Protein AF-A0A9P9EES7-F1 (afdb_monomer_lite)

Foldseek 3Di:
DLLVQFVQVVVVCVVPVPDPDDDFDPPQADPVLLVLVVVVVVVCVVDPDDAARDDDPDLLSLLRNQLNCVSRRRPVRCPVVLVVNLVVVQVDPDDLSNLVSNLSSDPDCPPSNNLSNLVSVLVCVVVVVDPCVPVVVVSCVVVVVSVVSNVVVVVVDDPPPPPPDPVVPPPPPDDDDDDDDDDDDDDDDDDDDDDDDDDDDDDDDDDDDDDDDDDDDDDDDDDDDDDDDDDDDDDDDDDDDDDDDDDDDDDDDDDDDDDDDDDDDDDDDDPPPDDPDDDPPPPPPDPVNVVPDDDDDD

pLDDT: mean 71.19, std 25.6, range [30.27, 98.19]

Sequence (298 aa):
MLMAVSLKARERFTKSPYAAFFDIPESTIDINAVKYVLDWVQAMFTSRHVFSIKLTNDDVLNVKIRNAAILMGMKRYVAHFTRQYCDRIREGFPTFDTMIAIEEHTVDDEDKLFVCLVHNLAHARRINRNSTPEAMEKFLAKHARLRHAIDKLDATREPHEWIGHSLRKNIGGSLMSRSRTSIHLNITQTADRGLNTLAGPLMNLPRGTVRSNDTLTTDRGGNIPIGPLMSLPRGRLHHRLRSSKVKNDDAPAPKRSADGRRKKSREPASDNRMLSANWRSLNIVSAEDAANMPRRGA

Radius of gyration: 32.39 Å; chains: 1; bounding box: 84×76×80 Å

Secondary structure (DSSP, 8-state):
-HHHH-HHHHHHHHH-TT-------GGG--HHHHHHHHHHHHHHHH-SS--PPPP-S-HHHHHHHHHHHHHTT-TTTTHHHHHHHHHHHHHS---HHHHHHHHHT---TT-HHHHHHHHHHHHHHHTT--S-HHHHHHHHHH-HHHHHHHHHHHHHS-TTSTTSSSTTSSSSSS--------------------------PPPP------------------PPP----PPPP----------------------------------------S-----TT-----HHHHTT------

Organism: NCBI:txid256645

Structure (mmCIF, N/CA/C/O backbone):
data_AF-A0A9P9EES7-F1
#
_entry.id   AF-A0A9P9EES7-F1
#
loop_
_atom_site.group_PDB
_atom_site.id
_atom_site.type_symbol
_atom_site.label_atom_id
_atom_site.label_alt_id
_atom_site.label_comp_id
_atom_site.label_asym_id
_atom_site.label_entity_id
_atom_site.label_seq_id
_atom_site.pdbx_PDB_ins_code
_atom_site.Cartn_x
_atom_site.Cartn_y
_atom_site.Cartn_z
_atom_site.occupancy
_atom_site.B_iso_or_equiv
_atom_site.auth_seq_id
_atom_site.auth_comp_id
_atom_site.auth_asym_id
_atom_site.auth_atom_id
_atom_site.pdbx_PDB_model_num
ATOM 1 N N . MET A 1 1 ? -15.191 3.529 19.156 1.00 87.25 1 MET A N 1
ATOM 2 C CA . MET A 1 1 ? -15.082 3.859 17.714 1.00 87.25 1 MET A CA 1
ATOM 3 C C . MET A 1 1 ? -14.177 2.877 16.977 1.00 87.25 1 MET A C 1
ATOM 5 O O . MET A 1 1 ? -14.683 2.119 16.162 1.00 87.25 1 MET A O 1
ATOM 9 N N . LEU A 1 2 ? -12.883 2.789 17.307 1.00 93.00 2 LEU A N 1
ATOM 10 C CA . LEU A 1 2 ? -11.930 1.926 16.589 1.00 93.00 2 LEU A CA 1
ATOM 11 C C . LEU A 1 2 ? -12.355 0.440 16.478 1.00 93.00 2 LEU A C 1
ATOM 13 O O . LEU A 1 2 ? -12.234 -0.145 15.405 1.00 93.00 2 LEU A O 1
ATOM 17 N N . MET A 1 3 ? -12.948 -0.145 17.529 1.00 95.81 3 MET A N 1
ATOM 18 C CA . MET A 1 3 ? -13.454 -1.535 17.525 1.00 95.81 3 MET A CA 1
ATOM 19 C C . MET A 1 3 ? -14.485 -1.849 16.428 1.00 95.81 3 MET A C 1
ATOM 21 O O . MET A 1 3 ? -14.638 -3.007 16.052 1.00 95.81 3 MET A O 1
ATOM 25 N N . ALA A 1 4 ? -15.223 -0.857 15.926 1.00 94.62 4 ALA A N 1
ATOM 26 C CA . ALA A 1 4 ? -16.245 -1.099 14.907 1.00 94.62 4 ALA A CA 1
ATOM 27 C C . ALA A 1 4 ? -15.661 -1.195 13.486 1.00 94.62 4 ALA A C 1
ATOM 29 O O . ALA A 1 4 ? -16.287 -1.792 12.615 1.00 94.62 4 ALA A O 1
ATOM 30 N N . VAL A 1 5 ? -14.459 -0.657 13.256 1.00 95.69 5 VAL A N 1
ATOM 31 C CA . VAL A 1 5 ? -13.800 -0.653 11.935 1.00 95.69 5 VAL A CA 1
ATOM 32 C C . VAL A 1 5 ? -12.568 -1.561 11.875 1.00 95.69 5 VAL A C 1
ATOM 34 O O . VAL A 1 5 ? -12.194 -2.023 10.799 1.00 95.69 5 VAL A O 1
ATOM 37 N N . SER A 1 6 ? -11.942 -1.843 13.020 1.00 96.62 6 SER A N 1
ATOM 38 C CA . SER A 1 6 ? -10.728 -2.650 13.134 1.00 96.62 6 SER A CA 1
ATOM 39 C C . SER A 1 6 ? -11.029 -3.996 13.793 1.00 96.62 6 SER A C 1
ATOM 41 O O . SER A 1 6 ? -11.405 -4.058 14.965 1.00 96.62 6 SER A O 1
ATOM 43 N N . LEU A 1 7 ? -10.805 -5.088 13.052 1.00 96.56 7 LEU A N 1
ATOM 44 C CA . LEU A 1 7 ? -10.951 -6.446 13.589 1.00 96.56 7 LEU A CA 1
ATOM 45 C C . LEU A 1 7 ? -9.966 -6.706 14.737 1.00 96.56 7 LEU A C 1
ATOM 47 O O . LEU A 1 7 ? -10.367 -7.234 15.770 1.00 96.56 7 LEU A O 1
ATOM 51 N N . LYS A 1 8 ? -8.714 -6.255 14.595 1.00 96.50 8 LYS A N 1
ATOM 52 C CA . LYS A 1 8 ? -7.678 -6.428 15.622 1.00 96.50 8 LYS A CA 1
ATOM 53 C C . LYS A 1 8 ? -7.970 -5.633 16.892 1.00 96.50 8 LYS A C 1
ATOM 55 O O . LYS A 1 8 ? -7.812 -6.164 17.986 1.00 96.50 8 LYS A O 1
ATOM 60 N N . ALA A 1 9 ? -8.425 -4.384 16.768 1.00 96.56 9 ALA A N 1
ATOM 61 C CA . ALA A 1 9 ? -8.809 -3.591 17.933 1.00 96.56 9 ALA A CA 1
ATOM 62 C C . ALA A 1 9 ? -10.007 -4.226 18.639 1.00 96.56 9 ALA A C 1
ATOM 64 O O . ALA A 1 9 ? -10.011 -4.338 19.861 1.00 96.56 9 ALA A O 1
ATOM 65 N N . ARG A 1 10 ? -11.001 -4.702 17.877 1.00 97.19 10 ARG A N 1
ATOM 66 C CA . ARG A 1 10 ? -12.133 -5.443 18.439 1.00 97.19 10 ARG A CA 1
ATOM 67 C C . ARG A 1 10 ? -11.662 -6.656 19.233 1.00 97.19 10 ARG A C 1
ATOM 69 O O . ARG A 1 10 ? -12.021 -6.778 20.393 1.00 97.19 10 ARG A O 1
ATOM 76 N N . GLU A 1 11 ? -10.822 -7.504 18.647 1.00 97.25 11 GLU A N 1
ATOM 77 C CA . GLU A 1 11 ? -10.264 -8.677 19.329 1.00 97.25 11 GLU A CA 1
ATOM 78 C C . GLU A 1 11 ? -9.485 -8.303 20.597 1.00 97.25 11 GLU A C 1
ATOM 80 O O . GLU A 1 11 ? -9.669 -8.942 21.633 1.00 97.25 11 GLU A O 1
ATOM 85 N N . ARG A 1 12 ? -8.659 -7.250 20.544 1.00 96.94 12 ARG A N 1
ATOM 86 C CA . ARG A 1 12 ? -7.879 -6.765 21.691 1.00 96.94 12 ARG A CA 1
ATOM 87 C C . ARG A 1 12 ? -8.775 -6.338 22.851 1.00 96.94 12 ARG A C 1
ATOM 89 O O . ARG A 1 12 ? -8.591 -6.829 23.962 1.00 96.94 12 ARG A O 1
ATOM 96 N N . PHE A 1 13 ? -9.742 -5.460 22.597 1.00 97.06 13 PHE A N 1
ATOM 97 C CA . PHE A 1 13 ? -10.613 -4.920 23.643 1.00 97.06 13 PHE A CA 1
ATOM 98 C C . PHE A 1 13 ? -11.694 -5.914 24.089 1.00 97.06 13 PHE A C 1
ATOM 100 O O . PHE A 1 13 ? -12.133 -5.856 25.229 1.00 97.06 13 PHE A O 1
ATOM 107 N N . THR A 1 14 ? -12.088 -6.877 23.250 1.00 97.56 1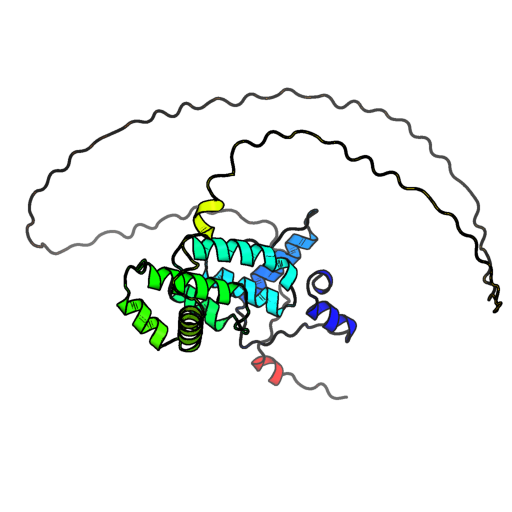4 THR A N 1
ATOM 108 C CA . THR A 1 14 ? -12.947 -7.987 23.693 1.00 97.56 14 THR A CA 1
ATOM 109 C C . THR A 1 14 ? -12.204 -8.919 24.652 1.00 97.56 14 THR A C 1
ATOM 111 O O . THR A 1 14 ? -12.776 -9.327 25.656 1.00 97.56 14 THR A O 1
ATOM 114 N N . LYS A 1 15 ? -10.929 -9.238 24.382 1.00 98.12 15 LYS A N 1
ATOM 115 C CA . LYS A 1 15 ? -10.103 -10.068 25.280 1.00 98.12 15 LYS A CA 1
ATOM 116 C C . LYS A 1 15 ? -9.696 -9.334 26.558 1.00 98.12 15 LYS A C 1
ATOM 118 O O . LYS A 1 15 ? -9.530 -9.956 27.600 1.00 98.12 15 LYS A O 1
ATOM 123 N N . SER A 1 16 ? -9.497 -8.022 26.479 1.00 97.38 16 SER A N 1
ATOM 124 C CA . SER A 1 16 ? -9.074 -7.192 27.607 1.00 97.38 16 SER A CA 1
ATOM 125 C C . SER A 1 16 ? -9.907 -5.907 27.650 1.00 97.38 16 SER A C 1
ATOM 127 O O . SER A 1 16 ? -9.446 -4.875 27.160 1.00 97.38 16 SER A O 1
ATOM 129 N N . PRO A 1 17 ? -11.117 -5.942 28.242 1.00 97.06 17 PRO A N 1
ATOM 130 C CA . PRO A 1 17 ? -12.034 -4.795 28.262 1.00 97.06 17 PRO A CA 1
ATOM 131 C C . PRO A 1 17 ? -11.468 -3.547 28.945 1.00 97.06 17 PRO A C 1
ATOM 133 O O . PRO A 1 17 ? -11.848 -2.433 28.603 1.00 97.06 17 PRO A O 1
ATOM 136 N N . TYR A 1 18 ? -10.535 -3.735 29.881 1.00 96.94 18 TYR A N 1
ATOM 137 C CA . TYR A 1 18 ? -9.865 -2.659 30.615 1.00 96.94 18 TYR A CA 1
ATOM 138 C C . TYR A 1 18 ? -8.555 -2.196 29.966 1.00 96.94 18 TYR A C 1
ATOM 140 O O . TYR A 1 18 ? -7.843 -1.377 30.543 1.00 96.94 18 TYR A O 1
ATOM 148 N N . ALA A 1 19 ? -8.192 -2.725 28.792 1.00 96.00 19 ALA A N 1
ATOM 149 C CA . ALA A 1 19 ? -7.024 -2.230 28.079 1.00 96.00 19 ALA A CA 1
ATOM 150 C C . ALA A 1 19 ? -7.257 -0.766 27.679 1.00 96.00 19 ALA A C 1
ATOM 152 O O . ALA A 1 19 ? -8.254 -0.442 27.039 1.00 96.00 19 ALA A O 1
ATOM 153 N N . ALA A 1 20 ? -6.320 0.111 28.037 1.00 94.75 20 ALA A N 1
ATOM 154 C CA . ALA A 1 20 ? -6.330 1.511 27.612 1.00 94.75 20 ALA A CA 1
ATOM 155 C C . ALA A 1 20 ? -5.590 1.726 26.278 1.00 94.75 20 ALA A C 1
ATOM 157 O O . ALA A 1 20 ? -5.773 2.753 25.628 1.00 94.75 20 ALA A O 1
ATOM 158 N N . PHE A 1 21 ? -4.776 0.749 25.862 1.00 93.88 21 PHE A N 1
ATOM 159 C CA . PHE A 1 21 ? -3.852 0.868 24.737 1.00 93.88 21 PHE A CA 1
ATOM 160 C C . PHE A 1 21 ? -4.066 -0.238 23.700 1.00 93.88 21 PHE A C 1
ATOM 162 O O . PHE A 1 21 ? -4.438 -1.374 24.020 1.00 93.88 21 PHE A O 1
ATOM 169 N N . PHE A 1 22 ? -3.838 0.124 22.439 1.00 91.81 22 PHE A N 1
ATOM 170 C CA . PHE A 1 22 ? -3.839 -0.778 21.296 1.00 91.81 22 PHE A CA 1
ATOM 171 C C . PHE A 1 22 ? -2.462 -0.717 20.643 1.00 91.81 22 PHE A C 1
ATOM 173 O O . PHE A 1 22 ? -2.163 0.217 19.902 1.00 91.81 22 PHE A O 1
ATOM 180 N N . ASP A 1 23 ? -1.636 -1.707 20.959 1.00 91.06 23 ASP A N 1
ATOM 181 C CA . ASP A 1 23 ? -0.245 -1.738 20.529 1.00 91.06 23 ASP A CA 1
ATOM 182 C C . ASP A 1 23 ? -0.154 -2.206 19.075 1.00 91.06 23 ASP A C 1
ATOM 184 O O . ASP A 1 23 ? -0.761 -3.209 18.678 1.00 91.06 23 ASP A O 1
ATOM 188 N N . ILE A 1 24 ? 0.611 -1.470 18.274 1.00 88.94 24 ILE A N 1
ATOM 189 C CA . ILE A 1 24 ? 0.920 -1.825 16.892 1.00 88.94 24 ILE A CA 1
ATOM 190 C C . ILE A 1 24 ? 2.445 -1.935 16.794 1.00 88.94 24 ILE A C 1
ATOM 192 O O . ILE A 1 24 ? 3.123 -1.028 17.271 1.00 88.94 24 ILE A O 1
ATOM 196 N N . PRO A 1 25 ? 3.002 -3.022 16.228 1.00 85.38 25 PRO A N 1
ATOM 197 C CA . PRO A 1 25 ? 4.450 -3.202 16.161 1.00 85.38 25 PRO A CA 1
ATOM 198 C C . PRO A 1 25 ? 5.119 -2.041 15.412 1.00 85.38 25 PRO A C 1
ATOM 200 O O . PRO A 1 25 ? 4.784 -1.754 14.263 1.00 85.38 25 PRO A O 1
ATOM 203 N N . GLU A 1 26 ? 6.059 -1.386 16.093 1.00 74.56 26 GLU A N 1
ATOM 204 C CA . GLU A 1 26 ? 6.647 -0.096 15.710 1.00 74.56 26 GLU A CA 1
ATOM 205 C C . GLU A 1 26 ? 7.533 -0.177 14.460 1.00 74.56 26 GLU A C 1
ATOM 207 O O . GLU A 1 26 ? 7.580 0.757 13.665 1.00 74.56 26 GLU A O 1
ATOM 212 N N . SER A 1 27 ? 8.170 -1.325 14.215 1.00 71.12 27 SER A N 1
ATOM 213 C CA . SER A 1 27 ? 9.239 -1.458 13.216 1.00 71.12 27 SER A CA 1
ATOM 214 C C . SER A 1 27 ? 8.814 -1.302 11.749 1.00 71.12 27 SER A C 1
ATOM 216 O O . SER A 1 27 ? 9.665 -1.375 10.869 1.00 71.12 27 SER A O 1
ATOM 218 N N . THR A 1 28 ? 7.526 -1.110 11.449 1.00 77.56 28 THR A N 1
ATOM 219 C CA . THR A 1 28 ? 7.011 -1.152 10.063 1.00 77.56 28 THR A CA 1
ATOM 220 C C . THR A 1 28 ? 5.998 -0.062 9.721 1.00 77.56 28 THR A C 1
ATOM 222 O O . THR A 1 28 ? 5.397 -0.091 8.642 1.00 77.56 28 THR A O 1
ATOM 225 N N . ILE A 1 29 ? 5.762 0.894 10.624 1.00 91.00 29 ILE A N 1
ATOM 226 C CA . ILE A 1 29 ? 4.660 1.844 10.482 1.00 91.00 29 ILE A CA 1
ATOM 227 C C . ILE A 1 29 ? 5.130 3.291 10.469 1.00 91.00 29 ILE A C 1
ATOM 229 O O . ILE A 1 29 ? 5.796 3.776 11.374 1.00 91.00 29 ILE A O 1
ATOM 233 N N . ASP A 1 30 ? 4.663 4.013 9.455 1.00 94.81 30 ASP A N 1
ATOM 234 C CA . ASP A 1 30 ? 4.783 5.460 9.373 1.00 94.81 30 ASP A CA 1
ATOM 235 C C . ASP A 1 30 ? 3.703 6.146 10.233 1.00 94.81 30 ASP A C 1
ATOM 237 O O . ASP A 1 30 ? 2.499 5.920 10.060 1.00 94.81 30 ASP A O 1
ATOM 241 N N . ILE A 1 31 ? 4.129 7.012 11.157 1.00 94.19 31 ILE A N 1
ATOM 242 C CA . ILE A 1 31 ? 3.240 7.712 12.099 1.00 94.19 31 ILE A CA 1
ATOM 243 C C . ILE A 1 31 ? 2.242 8.620 11.364 1.00 94.19 31 ILE A C 1
ATOM 245 O O . ILE A 1 31 ? 1.076 8.710 11.760 1.00 94.19 31 ILE A O 1
ATOM 249 N N . ASN A 1 32 ? 2.653 9.268 10.268 1.00 96.00 32 ASN A N 1
ATOM 250 C CA . ASN A 1 32 ? 1.764 10.143 9.502 1.00 96.00 32 ASN A CA 1
ATOM 251 C C . ASN A 1 32 ? 0.676 9.331 8.796 1.00 96.00 32 ASN A C 1
ATOM 253 O O . ASN A 1 32 ? -0.479 9.756 8.748 1.00 96.00 32 ASN A O 1
ATOM 257 N N . ALA A 1 33 ? 1.017 8.138 8.307 1.00 96.81 33 ALA A N 1
ATOM 258 C CA . ALA A 1 33 ? 0.045 7.215 7.737 1.00 96.81 33 ALA A CA 1
ATOM 259 C C . ALA A 1 33 ? -0.983 6.738 8.777 1.00 96.81 33 ALA A C 1
ATOM 261 O O . ALA A 1 33 ? -2.179 6.725 8.484 1.00 96.81 33 ALA A O 1
ATOM 262 N N . VAL A 1 34 ? -0.556 6.409 10.003 1.00 96.25 34 VAL A N 1
ATOM 263 C CA . VAL A 1 34 ? -1.486 6.059 11.098 1.00 96.25 34 VAL A CA 1
ATOM 264 C C . VAL A 1 34 ? -2.399 7.222 11.426 1.00 96.25 34 VAL A C 1
ATOM 266 O O . VAL A 1 34 ? -3.612 7.038 11.513 1.00 96.25 34 VAL A O 1
ATOM 269 N N . LYS A 1 35 ? -1.836 8.424 11.569 1.00 96.38 35 LYS A N 1
ATOM 270 C CA . LYS A 1 35 ? -2.616 9.631 11.834 1.00 96.38 35 LYS A CA 1
ATOM 271 C C . LYS A 1 35 ? -3.681 9.842 10.759 1.00 96.38 35 LYS A C 1
ATOM 273 O O . LYS A 1 35 ? -4.843 10.032 11.096 1.00 96.38 35 LYS A O 1
ATOM 278 N N . TYR A 1 36 ? -3.320 9.688 9.486 1.00 97.69 36 TYR A N 1
ATOM 279 C CA . TYR A 1 36 ? -4.267 9.777 8.375 1.00 97.69 36 TYR A CA 1
ATOM 280 C C . TYR A 1 36 ? -5.403 8.747 8.485 1.00 97.69 36 TYR A C 1
ATOM 282 O O . TYR A 1 36 ? -6.572 9.073 8.272 1.00 97.69 36 TYR A O 1
ATOM 290 N N . VAL A 1 37 ? -5.081 7.498 8.839 1.00 97.25 37 VAL A N 1
ATOM 291 C CA . VAL A 1 37 ? -6.090 6.450 9.052 1.00 97.25 37 VAL A CA 1
ATOM 292 C C . VAL A 1 37 ? -7.002 6.806 10.228 1.00 97.25 37 VAL A C 1
ATOM 294 O O . VAL A 1 37 ? -8.215 6.656 10.107 1.00 97.25 37 VAL A O 1
ATOM 297 N N . LEU A 1 38 ? -6.464 7.307 11.342 1.00 96.38 38 LEU A N 1
ATOM 298 C CA . LEU A 1 38 ? -7.249 7.706 12.515 1.00 96.38 38 LEU A CA 1
ATOM 299 C C . LEU A 1 38 ? -8.157 8.911 12.233 1.00 96.38 38 LEU A C 1
ATOM 301 O O . LEU A 1 38 ? -9.329 8.880 12.615 1.00 96.38 38 LEU A O 1
ATOM 305 N N . ASP A 1 39 ? -7.666 9.911 11.503 1.00 96.88 39 ASP A N 1
ATOM 306 C CA . ASP A 1 39 ? -8.465 11.055 11.053 1.00 96.88 39 ASP A CA 1
ATOM 307 C C . ASP A 1 39 ? -9.625 10.582 10.158 1.00 96.88 39 ASP A C 1
ATOM 309 O O . ASP A 1 39 ? -10.774 11.007 10.320 1.00 96.88 39 ASP A O 1
ATOM 313 N N . TRP A 1 40 ? -9.361 9.622 9.259 1.00 97.06 40 TRP A N 1
ATOM 314 C CA . TRP A 1 40 ? -10.407 8.976 8.464 1.00 97.06 40 TRP A CA 1
ATOM 315 C C . TRP A 1 40 ? -11.419 8.222 9.340 1.00 97.06 40 TRP A C 1
ATOM 317 O O . TRP A 1 40 ? -12.623 8.339 9.105 1.00 97.06 40 TRP A O 1
ATOM 327 N N . VAL A 1 41 ? -10.969 7.486 10.365 1.00 96.62 41 VAL A N 1
ATOM 328 C CA . VAL A 1 41 ? -11.868 6.790 11.302 1.00 96.62 41 VAL A CA 1
ATOM 329 C C . VAL A 1 41 ? -12.789 7.801 11.979 1.00 96.62 41 VAL A C 1
ATOM 331 O O . VAL A 1 41 ? -13.999 7.589 12.011 1.00 96.62 41 VAL A O 1
ATOM 334 N N . GLN A 1 42 ? -12.252 8.916 12.474 1.00 96.00 42 GLN A N 1
ATOM 335 C CA . GLN A 1 42 ? -13.049 9.964 13.109 1.00 96.00 42 GLN A CA 1
ATOM 336 C C . GLN A 1 42 ? -14.091 10.550 12.144 1.00 96.00 42 GLN A C 1
ATOM 338 O O . GLN A 1 42 ? -15.262 10.663 12.507 1.00 96.00 42 GLN A O 1
ATOM 343 N N . ALA A 1 43 ? -13.697 10.851 10.904 1.00 95.75 43 ALA A N 1
ATOM 344 C CA . ALA A 1 43 ? -14.609 11.347 9.872 1.00 95.75 43 ALA A CA 1
ATOM 345 C C . ALA A 1 43 ? -15.699 10.326 9.490 1.00 95.75 43 ALA A C 1
ATOM 347 O O . ALA A 1 43 ? -16.830 10.695 9.174 1.00 95.75 43 ALA A O 1
ATOM 348 N N . MET A 1 44 ? -15.389 9.029 9.537 1.00 95.25 44 MET A N 1
ATOM 349 C CA . MET A 1 44 ? -16.359 7.964 9.286 1.00 95.25 44 MET A CA 1
ATOM 350 C C . MET A 1 44 ? -17.450 7.939 10.370 1.00 95.25 44 MET A C 1
ATOM 352 O O . MET A 1 44 ? -18.620 7.765 10.048 1.00 95.25 44 MET A O 1
ATOM 356 N N . PHE A 1 45 ? -17.125 8.196 11.641 1.00 94.06 45 PHE A N 1
ATOM 357 C CA . PHE A 1 45 ? -18.133 8.229 12.715 1.00 94.06 45 PHE A CA 1
ATOM 358 C C . PHE A 1 45 ? -19.015 9.480 12.724 1.00 94.06 45 PHE A C 1
ATOM 360 O O . PHE A 1 45 ? -20.097 9.449 13.306 1.00 94.06 45 PHE A O 1
ATOM 367 N N . THR A 1 46 ? -18.586 10.566 12.084 1.00 94.69 46 THR A N 1
ATOM 368 C CA . THR A 1 46 ? -19.399 11.785 11.944 1.00 94.69 46 THR A CA 1
ATOM 369 C C . THR A 1 46 ? -20.202 11.818 10.642 1.00 94.69 46 THR A C 1
ATOM 371 O O . THR A 1 46 ? -21.136 12.608 10.506 1.00 94.69 46 THR A O 1
ATOM 374 N N . SER A 1 47 ? -19.872 10.951 9.684 1.00 94.75 47 SER A N 1
ATOM 375 C CA . SER A 1 47 ? -20.551 10.854 8.394 1.00 94.75 47 SER A CA 1
ATOM 376 C C . SER A 1 47 ? -21.823 10.004 8.464 1.00 94.75 47 SER A C 1
ATOM 378 O O . SER A 1 47 ? -21.870 8.961 9.110 1.00 94.75 47 SER A O 1
ATOM 380 N N . ARG A 1 48 ? -22.847 10.401 7.696 1.00 95.06 48 ARG A N 1
ATOM 381 C CA . ARG A 1 48 ? -24.069 9.599 7.481 1.00 95.06 48 ARG A CA 1
ATOM 382 C C . ARG A 1 48 ? -23.856 8.408 6.541 1.00 95.06 48 ARG A C 1
ATOM 384 O O . ARG A 1 48 ? -24.688 7.507 6.498 1.00 95.06 48 ARG A O 1
ATOM 391 N N . HIS A 1 49 ? -22.773 8.415 5.765 1.00 93.56 49 HIS A N 1
ATOM 392 C CA . HIS A 1 49 ? -22.496 7.414 4.736 1.00 93.56 49 HIS A CA 1
ATOM 393 C C . HIS A 1 49 ? -21.147 6.745 4.959 1.00 93.56 49 HIS A C 1
ATOM 395 O O . HIS A 1 49 ? -20.184 7.403 5.351 1.00 93.56 49 HIS A O 1
ATOM 401 N N . VAL A 1 50 ? -21.077 5.453 4.633 1.00 88.88 50 VAL A N 1
ATOM 402 C CA . VAL A 1 50 ? -19.828 4.685 4.600 1.00 88.88 50 VAL A CA 1
ATOM 403 C C . VAL A 1 50 ? -19.052 5.012 3.333 1.00 88.88 50 VAL A C 1
ATOM 405 O O . VAL A 1 50 ? -19.579 4.891 2.231 1.00 88.88 50 VAL A O 1
ATOM 408 N N . PHE A 1 51 ? -17.792 5.415 3.491 1.00 93.44 51 PHE A N 1
ATOM 409 C CA . PHE A 1 51 ? -16.892 5.735 2.383 1.00 93.44 51 PHE A CA 1
ATOM 410 C C . PHE A 1 51 ? -15.519 5.094 2.597 1.00 93.44 51 PHE A C 1
ATOM 412 O O . PHE A 1 51 ? -15.133 4.813 3.723 1.00 93.44 51 PHE A O 1
ATOM 419 N N . SER A 1 52 ? -14.778 4.827 1.520 1.00 93.69 52 SER A N 1
ATOM 420 C CA . SER A 1 52 ? -13.420 4.266 1.604 1.00 93.69 52 SER A CA 1
ATOM 421 C C . SER A 1 52 ? -12.370 5.334 1.907 1.00 93.69 52 SER A C 1
ATOM 423 O O . SER A 1 52 ? -12.594 6.524 1.677 1.00 93.69 52 SER A O 1
ATOM 425 N N . ILE A 1 53 ? -11.200 4.897 2.379 1.00 95.69 53 ILE A N 1
ATOM 426 C CA . ILE A 1 53 ? -10.020 5.762 2.494 1.00 95.69 53 ILE A CA 1
ATOM 427 C C . ILE A 1 53 ? -9.689 6.310 1.099 1.00 95.69 53 ILE A C 1
ATOM 429 O O . ILE A 1 53 ? -9.675 5.558 0.120 1.00 95.69 53 ILE A O 1
ATOM 433 N N . LYS A 1 54 ? -9.476 7.625 0.999 1.00 95.31 54 LYS A N 1
ATOM 434 C CA . LYS A 1 54 ? -9.181 8.301 -0.269 1.00 95.31 54 LYS A CA 1
ATOM 435 C C . LYS A 1 54 ? -7.689 8.221 -0.586 1.00 95.31 54 LYS A C 1
ATOM 437 O O . LYS A 1 54 ? -6.860 8.268 0.315 1.00 95.31 54 LYS A O 1
ATOM 442 N N . LEU A 1 55 ? -7.368 8.136 -1.875 1.00 95.62 55 LEU A N 1
ATOM 443 C CA . LEU A 1 55 ? -6.001 8.300 -2.364 1.00 95.62 55 LEU A CA 1
ATOM 444 C C . LEU A 1 55 ? -5.577 9.765 -2.264 1.00 95.62 55 LEU A C 1
ATOM 446 O O . LEU A 1 55 ? -6.337 10.671 -2.607 1.00 95.62 55 LEU A O 1
ATOM 450 N N . THR A 1 56 ? -4.341 9.970 -1.839 1.00 96.56 56 THR A N 1
ATOM 451 C CA . THR A 1 56 ? -3.648 11.255 -1.890 1.00 96.56 56 THR A CA 1
ATOM 452 C C . THR A 1 56 ? -2.900 11.406 -3.222 1.00 96.56 56 THR A C 1
ATOM 454 O O . THR A 1 56 ? -2.926 10.506 -4.076 1.00 96.56 56 THR A O 1
ATOM 457 N N . ASN A 1 57 ? -2.243 12.553 -3.405 1.00 95.75 57 ASN A N 1
ATOM 458 C CA . ASN A 1 57 ? -1.350 12.798 -4.541 1.00 95.75 57 ASN A CA 1
ATOM 459 C C . ASN A 1 57 ? 0.070 12.250 -4.312 1.00 95.75 57 ASN A C 1
ATOM 461 O O . ASN A 1 57 ? 0.863 12.259 -5.244 1.00 95.75 57 ASN A O 1
ATOM 465 N N . ASP A 1 58 ? 0.391 11.804 -3.095 1.00 97.31 58 ASP A N 1
ATOM 466 C CA . ASP A 1 58 ? 1.691 11.236 -2.744 1.00 97.31 58 ASP A CA 1
ATOM 467 C C . ASP A 1 58 ? 1.592 9.706 -2.746 1.00 97.31 58 ASP A C 1
ATOM 469 O O . ASP A 1 58 ? 0.924 9.091 -1.910 1.00 97.31 58 ASP A O 1
ATOM 473 N N . ASP A 1 59 ? 2.242 9.090 -3.727 1.00 97.19 59 ASP A N 1
ATOM 474 C CA . ASP A 1 59 ? 2.211 7.650 -3.950 1.00 97.19 59 ASP A CA 1
ATOM 475 C C . ASP A 1 59 ? 2.911 6.859 -2.837 1.00 97.19 59 ASP A C 1
ATOM 477 O O . ASP A 1 59 ? 2.399 5.821 -2.413 1.00 97.19 59 ASP A O 1
ATOM 481 N N . VAL A 1 60 ? 4.007 7.378 -2.281 1.00 97.56 60 VAL A N 1
ATOM 482 C CA . VAL A 1 60 ? 4.715 6.732 -1.167 1.00 97.56 60 VAL A CA 1
ATOM 483 C C . VAL A 1 60 ? 3.843 6.768 0.087 1.00 97.56 60 VAL A C 1
ATOM 485 O O . VAL A 1 60 ? 3.664 5.748 0.760 1.00 97.56 60 VAL A O 1
ATOM 488 N N . LEU A 1 61 ? 3.225 7.917 0.378 1.00 97.06 61 LEU A N 1
ATOM 489 C CA . LEU A 1 61 ? 2.281 8.036 1.488 1.00 97.06 61 LEU A CA 1
ATOM 490 C C . LEU A 1 61 ? 1.062 7.123 1.294 1.00 97.06 61 LEU A C 1
ATOM 492 O O . LEU A 1 61 ? 0.600 6.506 2.253 1.00 97.06 61 LEU A O 1
ATOM 496 N N . ASN A 1 62 ? 0.557 6.981 0.066 1.00 97.62 62 ASN A N 1
ATOM 497 C CA . ASN A 1 62 ? -0.557 6.083 -0.242 1.00 97.62 62 ASN A CA 1
ATOM 498 C C . ASN A 1 62 ? -0.241 4.621 0.122 1.00 97.62 62 ASN A C 1
ATOM 500 O O . ASN A 1 62 ? -1.068 3.940 0.739 1.00 97.62 62 ASN A O 1
ATOM 504 N N . VAL A 1 63 ? 0.959 4.140 -0.209 1.00 97.44 63 VAL A N 1
ATOM 505 C CA . VAL A 1 63 ? 1.413 2.791 0.164 1.00 97.44 63 VAL A CA 1
ATOM 506 C C . VAL A 1 63 ? 1.473 2.636 1.685 1.00 97.44 63 VAL A C 1
ATOM 508 O O . VAL A 1 63 ? 0.942 1.666 2.234 1.00 97.44 63 VAL A O 1
ATOM 511 N N . LYS A 1 64 ? 2.033 3.630 2.379 1.00 97.25 64 LYS A N 1
ATOM 512 C CA . LYS A 1 64 ? 2.132 3.646 3.844 1.00 97.25 64 LYS A CA 1
ATOM 513 C C . LYS A 1 64 ? 0.760 3.663 4.527 1.00 97.25 64 LYS A C 1
ATOM 515 O O . LYS A 1 64 ? 0.537 2.891 5.458 1.00 97.25 64 LYS A O 1
ATOM 520 N N . ILE A 1 65 ? -0.191 4.467 4.036 1.00 97.50 65 ILE A N 1
ATOM 521 C CA . ILE A 1 65 ? -1.587 4.508 4.517 1.00 97.50 65 ILE A CA 1
ATOM 522 C C . ILE A 1 65 ? -2.239 3.133 4.377 1.00 97.50 65 ILE A C 1
ATOM 524 O O . ILE A 1 65 ? -2.878 2.642 5.313 1.00 97.50 65 ILE A O 1
ATOM 528 N N . ARG A 1 66 ? -2.064 2.487 3.218 1.00 97.31 66 ARG A N 1
ATOM 529 C CA . ARG A 1 66 ? -2.583 1.137 2.986 1.00 97.31 66 ARG A CA 1
ATOM 530 C C . ARG A 1 66 ? -2.003 0.147 3.992 1.00 97.31 66 ARG A C 1
ATOM 532 O O . ARG A 1 66 ? -2.773 -0.605 4.589 1.00 97.31 66 ARG A O 1
ATOM 539 N N . ASN A 1 67 ? -0.685 0.153 4.185 1.00 96.44 67 ASN A N 1
ATOM 540 C CA . ASN A 1 67 ? -0.022 -0.742 5.130 1.00 96.44 67 ASN A CA 1
ATOM 541 C C . ASN A 1 67 ? -0.522 -0.525 6.564 1.00 96.44 67 ASN A C 1
ATOM 543 O O . ASN A 1 67 ? -0.969 -1.474 7.205 1.00 96.44 67 ASN A O 1
ATOM 547 N N . ALA A 1 68 ? -0.562 0.727 7.028 1.00 96.38 68 ALA A N 1
ATOM 548 C CA . ALA A 1 68 ? -1.068 1.079 8.353 1.00 96.38 68 ALA A CA 1
ATOM 549 C C . ALA A 1 68 ? -2.499 0.554 8.574 1.00 96.38 68 ALA A C 1
ATOM 551 O O . ALA A 1 68 ? -2.775 -0.128 9.561 1.00 96.38 68 ALA A O 1
ATOM 552 N N . ALA A 1 69 ? -3.403 0.770 7.615 1.00 96.50 69 ALA A N 1
ATOM 553 C CA . ALA A 1 69 ? -4.771 0.266 7.702 1.00 96.50 69 ALA A CA 1
ATOM 554 C C . ALA A 1 69 ? -4.843 -1.277 7.709 1.00 96.50 69 ALA A C 1
ATOM 556 O O . ALA A 1 69 ? -5.641 -1.858 8.449 1.00 96.50 69 ALA A O 1
ATOM 557 N N . ILE A 1 70 ? -4.014 -1.972 6.922 1.00 95.69 70 ILE A N 1
ATOM 558 C CA . ILE A 1 70 ? -3.940 -3.443 6.943 1.00 95.69 70 ILE A CA 1
ATOM 559 C C . ILE A 1 70 ? -3.440 -3.942 8.301 1.00 95.69 70 ILE A C 1
ATOM 561 O O . ILE A 1 70 ? -4.052 -4.850 8.876 1.00 95.69 70 ILE A O 1
ATOM 565 N N . LEU A 1 71 ? -2.383 -3.332 8.839 1.00 95.00 71 LEU A N 1
ATOM 566 C CA . LEU A 1 71 ? -1.806 -3.680 10.135 1.00 95.00 71 LEU A CA 1
ATOM 567 C C . LEU A 1 71 ? -2.785 -3.434 11.279 1.00 95.00 71 LEU A C 1
ATOM 569 O O . LEU A 1 71 ? -2.858 -4.267 12.181 1.00 95.00 71 LEU A O 1
ATOM 573 N N . MET A 1 72 ? -3.621 -2.400 11.178 1.00 95.56 72 MET A N 1
ATOM 574 C CA . MET A 1 72 ? -4.746 -2.138 12.078 1.00 95.56 72 MET A CA 1
ATOM 575 C C . MET A 1 72 ? -5.945 -3.073 11.851 1.00 95.56 72 MET A C 1
ATOM 577 O O . MET A 1 72 ? -6.965 -2.925 12.512 1.00 95.56 72 MET A O 1
ATOM 581 N N . GLY A 1 73 ? -5.890 -4.049 10.943 1.00 96.06 73 GLY A N 1
ATOM 582 C CA . GLY A 1 73 ? -6.994 -4.985 10.707 1.00 96.06 73 GLY A CA 1
ATOM 583 C C . GLY A 1 73 ? -8.189 -4.369 9.970 1.00 96.06 73 GLY A C 1
ATOM 584 O O . GLY A 1 73 ? -9.322 -4.809 10.161 1.00 96.06 73 GLY A O 1
ATOM 585 N N . MET A 1 74 ? -7.944 -3.362 9.127 1.00 96.44 74 MET A N 1
ATOM 586 C CA . MET A 1 74 ? -8.953 -2.609 8.369 1.00 96.44 74 MET A CA 1
ATOM 587 C C . MET A 1 74 ? -8.935 -2.954 6.867 1.00 96.44 74 MET A C 1
ATOM 589 O O . MET A 1 74 ? -9.281 -2.129 6.020 1.00 96.44 74 MET A O 1
ATOM 593 N N . LYS A 1 75 ? -8.576 -4.202 6.517 1.00 95.25 75 LYS A N 1
ATOM 594 C CA . LYS A 1 75 ? -8.419 -4.691 5.126 1.00 95.25 75 LYS A CA 1
ATOM 595 C C . LYS A 1 75 ? -9.614 -4.365 4.210 1.00 95.25 75 LYS A C 1
ATOM 597 O O . LYS A 1 75 ? -9.433 -4.077 3.031 1.00 95.25 75 LYS A O 1
ATOM 602 N N . ARG A 1 76 ? -10.844 -4.374 4.742 1.00 95.06 76 ARG A N 1
ATOM 603 C CA . ARG A 1 76 ? -12.070 -4.075 3.975 1.00 95.06 76 ARG A CA 1
ATOM 604 C C . ARG A 1 76 ? -12.132 -2.631 3.466 1.00 95.06 76 ARG A C 1
ATOM 606 O O . ARG A 1 76 ? -12.604 -2.407 2.356 1.00 95.06 76 ARG A O 1
ATOM 613 N N . TYR A 1 77 ? -11.626 -1.670 4.234 1.00 94.88 77 TYR A N 1
ATOM 614 C CA . TYR A 1 77 ? -11.716 -0.243 3.902 1.00 94.88 77 TYR A CA 1
ATOM 615 C C . TYR A 1 77 ? -10.652 0.214 2.896 1.00 94.88 77 TYR A C 1
ATOM 617 O O . TYR A 1 77 ? -10.828 1.244 2.246 1.00 94.88 77 TYR A O 1
ATOM 625 N N . VAL A 1 78 ? -9.600 -0.590 2.701 1.00 95.88 78 VAL A N 1
ATOM 626 C CA . VAL A 1 78 ? -8.549 -0.364 1.694 1.00 95.88 78 VAL A CA 1
ATOM 627 C C . VAL A 1 78 ? -8.743 -1.168 0.407 1.00 95.88 78 VAL A C 1
ATOM 629 O O . VAL A 1 78 ? -7.921 -1.076 -0.504 1.00 95.88 78 VAL A O 1
ATOM 632 N N . ALA A 1 79 ? -9.816 -1.952 0.279 1.00 94.69 79 ALA A N 1
ATOM 633 C CA . ALA A 1 79 ? -10.048 -2.758 -0.920 1.00 94.69 79 ALA A CA 1
ATOM 634 C C . ALA A 1 79 ? -10.246 -1.881 -2.171 1.00 94.69 79 ALA A C 1
ATOM 636 O O . ALA A 1 79 ? -9.592 -2.095 -3.193 1.00 94.69 79 ALA A O 1
ATOM 637 N N . HIS A 1 80 ? -11.102 -0.859 -2.069 1.00 94.69 80 HIS A N 1
ATOM 638 C CA . HIS A 1 80 ? -11.330 0.099 -3.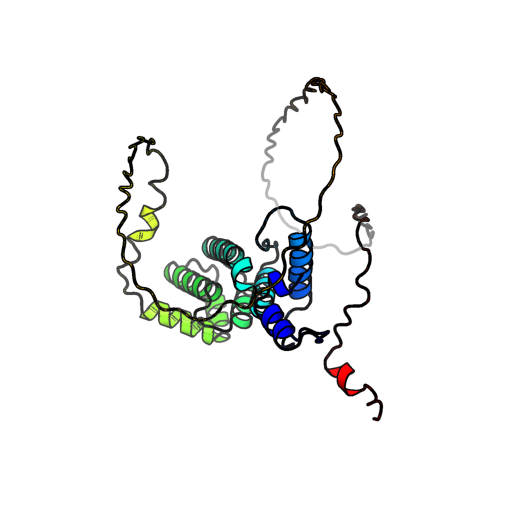154 1.00 94.69 80 HIS A CA 1
ATOM 639 C C . HIS A 1 80 ? -10.089 0.954 -3.429 1.00 94.69 80 HIS A C 1
ATOM 641 O O . HIS A 1 80 ? -9.710 1.133 -4.582 1.00 94.69 80 HIS A O 1
ATOM 647 N N . PHE A 1 81 ? -9.418 1.399 -2.363 1.00 94.94 81 PHE A N 1
ATOM 648 C CA . PHE A 1 81 ? -8.144 2.113 -2.431 1.00 94.94 81 PHE A CA 1
ATOM 649 C C . PHE A 1 81 ? -7.105 1.327 -3.240 1.00 94.94 81 PHE A C 1
ATOM 651 O O . PHE A 1 81 ? -6.535 1.845 -4.193 1.00 94.94 81 PHE A O 1
ATOM 658 N N . THR A 1 82 ? -6.915 0.044 -2.910 1.00 96.56 82 THR A N 1
ATOM 659 C CA . THR A 1 82 ? -5.945 -0.829 -3.585 1.00 96.56 82 THR A CA 1
ATOM 660 C C . THR A 1 82 ? -6.296 -0.983 -5.058 1.00 96.56 82 THR A C 1
ATOM 662 O O . THR A 1 82 ? -5.415 -0.890 -5.901 1.00 96.56 82 THR A O 1
ATOM 665 N N . ARG A 1 83 ? -7.581 -1.166 -5.389 1.00 96.56 83 ARG A N 1
ATOM 666 C CA . ARG A 1 83 ? -8.023 -1.261 -6.785 1.00 96.56 83 ARG A CA 1
ATOM 667 C C . ARG A 1 83 ? -7.681 0.003 -7.577 1.00 96.56 83 ARG A C 1
ATOM 669 O O . ARG A 1 83 ? -7.036 -0.111 -8.610 1.00 96.56 83 ARG A O 1
ATOM 676 N N . GLN A 1 84 ? -8.071 1.175 -7.076 1.00 96.31 84 GLN A N 1
ATOM 677 C CA . GLN A 1 84 ? -7.789 2.452 -7.740 1.00 96.31 84 GLN A CA 1
ATOM 678 C C . GLN A 1 84 ? -6.287 2.697 -7.894 1.00 96.31 84 GLN A C 1
ATOM 680 O O . GLN A 1 84 ? -5.840 3.228 -8.905 1.00 96.31 84 GLN A O 1
ATOM 685 N N . TYR A 1 85 ? -5.501 2.295 -6.898 1.00 97.06 85 TYR A N 1
ATOM 686 C CA . TYR A 1 85 ? -4.058 2.449 -6.943 1.00 97.06 85 TYR A CA 1
ATOM 687 C C . TYR A 1 85 ? -3.402 1.496 -7.954 1.00 97.06 85 TYR A C 1
ATOM 689 O O . TYR A 1 85 ? -2.538 1.909 -8.721 1.00 97.06 85 TYR A O 1
ATOM 697 N N . CYS A 1 86 ? -3.882 0.253 -8.049 1.00 97.06 86 CYS A N 1
ATOM 698 C CA . CYS A 1 86 ? -3.490 -0.675 -9.109 1.00 97.06 86 CYS A CA 1
ATOM 699 C C . CYS A 1 86 ? -3.820 -0.132 -10.508 1.00 97.06 86 CYS A C 1
ATOM 701 O O . CYS A 1 86 ? -3.037 -0.328 -11.433 1.00 97.06 86 CYS A O 1
ATOM 703 N N . ASP A 1 87 ? -4.957 0.548 -10.674 1.00 96.25 87 ASP A N 1
ATOM 704 C CA . ASP A 1 87 ? -5.318 1.174 -11.950 1.00 96.25 87 ASP A CA 1
ATOM 705 C C . ASP A 1 87 ? -4.316 2.290 -12.314 1.00 96.25 87 ASP A C 1
ATOM 707 O O . ASP A 1 87 ? -3.780 2.274 -13.421 1.00 96.25 87 ASP A O 1
ATOM 711 N N . ARG A 1 88 ? -3.917 3.141 -11.351 1.00 95.88 88 ARG A N 1
ATOM 712 C CA . ARG A 1 88 ? -2.840 4.138 -11.550 1.00 95.88 88 ARG A CA 1
ATOM 713 C C . ARG A 1 88 ? -1.507 3.501 -11.953 1.00 95.88 88 ARG A C 1
ATOM 715 O O . ARG A 1 88 ? -0.845 3.994 -12.863 1.00 95.88 88 ARG A O 1
ATOM 722 N N . ILE A 1 89 ? -1.122 2.396 -11.307 1.00 96.38 89 ILE A N 1
ATOM 723 C CA . ILE A 1 89 ? 0.117 1.669 -11.630 1.00 96.38 89 ILE A CA 1
ATOM 724 C C . ILE A 1 89 ? 0.079 1.109 -13.056 1.00 96.38 89 ILE A C 1
ATOM 726 O O . ILE A 1 89 ? 1.109 1.103 -13.714 1.00 96.38 89 ILE A O 1
ATOM 730 N N . ARG A 1 90 ? -1.075 0.643 -13.549 1.00 94.69 90 ARG A N 1
ATOM 731 C CA . ARG A 1 90 ? -1.202 0.111 -14.921 1.00 94.69 90 ARG A CA 1
ATOM 732 C C . ARG A 1 90 ? -1.178 1.202 -15.987 1.00 94.69 90 ARG A C 1
ATOM 734 O O . ARG A 1 90 ? -0.662 0.987 -17.083 1.00 94.69 90 ARG A O 1
ATOM 741 N N . GLU A 1 91 ? -1.781 2.349 -15.693 1.00 93.56 91 GLU A N 1
ATOM 742 C CA . GLU A 1 91 ? -1.829 3.490 -16.610 1.00 93.56 91 GLU A CA 1
ATOM 743 C C . GLU A 1 91 ? -0.443 4.142 -16.750 1.00 93.56 91 GLU A C 1
ATOM 745 O O . GLU A 1 91 ? 0.005 4.454 -17.863 1.00 93.56 91 GLU A O 1
ATOM 750 N N . GLY A 1 92 ? 0.255 4.294 -15.622 1.00 91.62 92 GLY A N 1
ATOM 751 C CA . GLY A 1 92 ? 1.552 4.950 -15.525 1.00 91.62 92 GLY A CA 1
ATOM 752 C C . GLY A 1 92 ? 2.743 4.010 -15.350 1.00 91.62 92 GLY A C 1
ATOM 753 O O . GLY A 1 92 ? 2.649 2.786 -15.414 1.00 91.62 92 GLY A O 1
ATOM 754 N N . PHE A 1 93 ? 3.900 4.624 -15.124 1.00 91.06 93 PHE A N 1
ATOM 755 C CA . PHE A 1 93 ? 5.093 3.939 -14.654 1.00 91.06 93 PHE A CA 1
ATOM 756 C C . PHE A 1 93 ? 5.414 4.481 -13.258 1.00 91.06 93 PHE A C 1
ATOM 758 O O . PHE A 1 93 ? 5.668 5.683 -13.150 1.00 91.06 93 PHE A O 1
ATOM 765 N N . PRO A 1 94 ? 5.337 3.666 -12.189 1.00 95.88 94 PRO A N 1
ATOM 766 C CA . PRO A 1 94 ? 5.600 4.160 -10.843 1.00 95.88 94 PRO A CA 1
ATOM 767 C C . PRO A 1 94 ? 7.051 4.642 -10.719 1.00 95.88 94 PRO A C 1
ATOM 769 O O . PRO A 1 94 ? 7.941 4.154 -11.415 1.00 95.88 94 PRO A O 1
ATOM 772 N N . THR A 1 95 ? 7.303 5.608 -9.836 1.00 97.06 95 THR A N 1
ATOM 773 C CA . THR A 1 95 ? 8.674 6.042 -9.527 1.00 97.06 95 THR A CA 1
ATOM 774 C C . THR A 1 95 ? 9.421 4.945 -8.767 1.00 97.06 95 THR A C 1
ATOM 776 O O . THR A 1 95 ? 8.793 4.118 -8.104 1.00 97.06 95 THR A O 1
ATOM 779 N N . PHE A 1 96 ? 10.758 4.940 -8.819 1.00 97.31 96 PHE A N 1
ATOM 7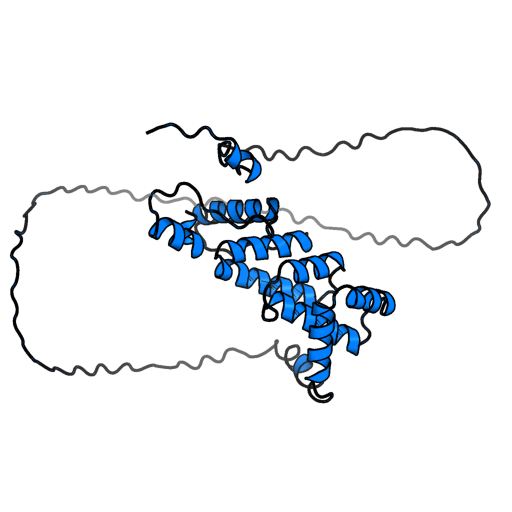80 C CA . PHE A 1 96 ? 11.559 3.962 -8.070 1.00 97.31 96 PHE A CA 1
ATOM 781 C C . PHE A 1 96 ? 11.255 3.997 -6.568 1.00 97.31 96 PHE A C 1
ATOM 783 O O . PHE A 1 96 ? 11.040 2.944 -5.981 1.00 97.31 96 PHE A O 1
ATOM 790 N N . ASP A 1 97 ? 11.105 5.185 -5.979 1.00 97.88 97 ASP A N 1
ATOM 791 C CA . ASP A 1 97 ? 10.743 5.340 -4.562 1.00 97.88 97 ASP A CA 1
ATOM 792 C C . ASP A 1 97 ? 9.398 4.683 -4.231 1.00 97.88 97 ASP A C 1
ATOM 794 O O . ASP A 1 97 ? 9.235 4.055 -3.187 1.00 97.88 97 ASP A O 1
ATOM 798 N N . THR A 1 98 ? 8.435 4.767 -5.152 1.00 97.81 98 THR A N 1
ATOM 799 C CA . THR A 1 98 ? 7.137 4.104 -5.000 1.00 97.81 98 THR A CA 1
ATOM 800 C C . THR A 1 98 ? 7.279 2.585 -5.073 1.00 97.81 98 THR A C 1
ATOM 802 O O . THR A 1 98 ? 6.643 1.875 -4.300 1.00 97.81 98 THR A O 1
ATOM 805 N N . MET A 1 99 ? 8.113 2.067 -5.981 1.00 98.12 99 MET A N 1
ATOM 806 C CA . MET A 1 99 ? 8.365 0.625 -6.083 1.00 98.12 99 MET A CA 1
ATOM 807 C C . MET A 1 99 ? 9.028 0.082 -4.814 1.00 98.12 99 MET A C 1
ATOM 809 O O . MET A 1 99 ? 8.582 -0.944 -4.303 1.00 98.12 99 MET A O 1
ATOM 813 N N . ILE A 1 100 ? 10.025 0.802 -4.287 1.00 97.69 100 ILE A N 1
ATOM 814 C CA . ILE A 1 100 ? 10.690 0.488 -3.014 1.00 97.69 100 ILE A CA 1
ATOM 815 C C . ILE A 1 100 ? 9.654 0.461 -1.893 1.00 97.69 100 ILE A C 1
ATOM 817 O O . ILE A 1 100 ? 9.534 -0.536 -1.186 1.00 97.69 100 ILE A O 1
ATOM 821 N N . ALA A 1 101 ? 8.832 1.509 -1.789 1.00 97.56 101 ALA A N 1
ATOM 822 C CA . ALA A 1 101 ? 7.794 1.578 -0.771 1.00 97.56 101 ALA A CA 1
ATOM 823 C C . ALA A 1 101 ? 6.818 0.393 -0.865 1.00 97.56 101 ALA A C 1
ATOM 825 O O . ALA A 1 101 ? 6.461 -0.176 0.166 1.00 97.56 101 ALA A O 1
ATOM 826 N N . ILE A 1 102 ? 6.389 -0.001 -2.073 1.00 97.69 102 ILE A N 1
ATOM 827 C CA . ILE A 1 102 ? 5.505 -1.162 -2.269 1.00 97.69 102 ILE A CA 1
ATOM 828 C C . ILE A 1 102 ? 6.189 -2.444 -1.793 1.00 97.69 102 ILE A C 1
ATOM 830 O O . ILE A 1 102 ? 5.564 -3.209 -1.065 1.00 97.69 102 ILE A O 1
ATOM 834 N N . GLU A 1 103 ? 7.441 -2.689 -2.176 1.00 97.19 103 GLU A N 1
ATOM 835 C CA . GLU A 1 103 ? 8.169 -3.898 -1.779 1.00 97.19 103 GLU A CA 1
ATOM 836 C C . GLU A 1 103 ? 8.392 -3.970 -0.261 1.00 97.19 103 GLU A C 1
ATOM 838 O O . GLU A 1 103 ? 8.138 -5.013 0.339 1.00 97.19 103 GLU A O 1
ATOM 843 N N . GLU A 1 104 ? 8.790 -2.865 0.372 1.00 96.00 104 GLU A N 1
ATOM 844 C CA . GLU A 1 104 ? 9.033 -2.792 1.820 1.00 96.00 104 GLU A CA 1
ATOM 845 C C . GLU A 1 104 ? 7.755 -2.979 2.647 1.00 96.00 104 GLU A C 1
ATOM 847 O O . GLU A 1 104 ? 7.778 -3.592 3.713 1.00 96.00 104 GLU A O 1
ATOM 852 N N . HIS A 1 105 ? 6.624 -2.457 2.165 1.00 95.88 105 HIS A N 1
ATOM 853 C CA . HIS A 1 105 ? 5.368 -2.424 2.921 1.00 95.88 105 HIS A CA 1
ATOM 854 C C . HIS A 1 105 ? 4.384 -3.536 2.523 1.00 95.88 105 HIS A C 1
ATOM 856 O O . HIS A 1 105 ? 3.231 -3.533 2.967 1.00 95.88 105 HIS A O 1
ATOM 862 N N . THR A 1 106 ? 4.799 -4.488 1.683 1.00 95.31 106 THR A N 1
ATOM 863 C CA . THR A 1 106 ? 4.012 -5.685 1.360 1.00 95.31 106 THR A CA 1
ATOM 864 C C . THR A 1 106 ? 4.707 -6.920 1.912 1.00 95.31 106 THR A C 1
ATOM 866 O O . THR A 1 106 ? 5.785 -7.293 1.470 1.00 95.31 106 THR A O 1
ATOM 869 N N . VAL A 1 107 ? 4.091 -7.571 2.900 1.00 88.81 107 VAL A N 1
ATOM 870 C CA . VAL A 1 107 ? 4.681 -8.761 3.541 1.00 88.81 107 VAL A CA 1
ATOM 871 C C . VAL A 1 107 ? 4.565 -9.983 2.632 1.00 88.81 107 VAL A C 1
ATOM 873 O O . VAL A 1 107 ? 5.530 -10.715 2.451 1.00 88.81 107 VAL A O 1
ATOM 876 N N . ASP A 1 108 ? 3.402 -10.159 2.008 1.00 93.69 108 ASP A N 1
ATOM 877 C CA . ASP A 1 108 ? 3.085 -11.354 1.231 1.00 93.69 108 ASP A CA 1
ATOM 878 C C . ASP A 1 108 ? 3.336 -11.122 -0.262 1.00 93.69 108 ASP A C 1
ATOM 880 O O . ASP A 1 108 ? 2.927 -10.101 -0.820 1.00 93.69 108 ASP A O 1
ATOM 884 N N . ASP A 1 109 ? 3.924 -12.107 -0.942 1.00 94.50 109 ASP A N 1
ATOM 885 C CA . ASP A 1 109 ? 4.058 -12.101 -2.410 1.00 94.50 109 ASP A CA 1
ATOM 886 C C . ASP A 1 109 ? 2.696 -12.179 -3.122 1.00 94.50 109 ASP A C 1
ATOM 888 O O . ASP A 1 109 ? 2.574 -11.846 -4.301 1.00 94.50 109 ASP A O 1
ATOM 892 N N . GLU A 1 110 ? 1.652 -12.579 -2.393 1.00 95.69 110 GLU A N 1
ATOM 893 C CA . GLU A 1 110 ? 0.262 -12.609 -2.851 1.00 95.69 110 GLU A CA 1
ATOM 894 C C . GLU A 1 110 ? -0.479 -11.280 -2.624 1.00 95.69 110 GLU A C 1
ATOM 896 O O . GLU A 1 110 ? -1.669 -11.157 -2.943 1.00 95.69 110 GLU A O 1
ATOM 901 N N . ASP A 1 111 ? 0.187 -10.260 -2.070 1.00 96.50 111 ASP A N 1
ATOM 902 C CA . ASP A 1 111 ? -0.434 -8.956 -1.891 1.00 96.50 111 ASP A CA 1
ATOM 903 C C . ASP A 1 111 ? -0.854 -8.379 -3.254 1.00 96.50 111 ASP A C 1
ATOM 905 O O . ASP A 1 111 ? -0.055 -8.208 -4.174 1.00 96.50 111 ASP A O 1
ATOM 909 N N . LYS A 1 112 ? -2.141 -8.032 -3.383 1.00 96.31 112 LYS A N 1
ATOM 910 C CA . LYS A 1 112 ? -2.732 -7.538 -4.639 1.00 96.31 112 LYS A CA 1
ATOM 911 C C . LYS A 1 112 ? -1.990 -6.344 -5.242 1.00 96.31 112 LYS A C 1
ATOM 913 O O . LYS A 1 112 ? -2.007 -6.188 -6.462 1.00 96.31 112 LYS A O 1
ATOM 918 N N . LEU A 1 113 ? -1.409 -5.483 -4.408 1.00 97.25 113 LEU A N 1
ATOM 919 C CA . LEU A 1 113 ? -0.647 -4.328 -4.861 1.00 97.25 113 LEU A CA 1
ATOM 920 C C . LEU A 1 113 ? 0.722 -4.753 -5.403 1.00 97.25 113 LEU A C 1
ATOM 922 O O . LEU A 1 113 ? 1.094 -4.324 -6.494 1.00 97.25 113 LEU A O 1
ATOM 926 N N . PHE A 1 114 ? 1.415 -5.643 -4.689 1.00 98.06 114 PHE A N 1
ATOM 927 C CA . PHE A 1 114 ? 2.695 -6.208 -5.119 1.00 98.06 114 PHE A CA 1
ATOM 928 C C . PHE A 1 114 ? 2.550 -6.994 -6.428 1.00 98.06 114 PHE A C 1
ATOM 930 O O . PHE A 1 114 ? 3.237 -6.711 -7.407 1.00 98.06 114 PHE A O 1
ATOM 937 N N . VAL A 1 115 ? 1.561 -7.891 -6.506 1.00 97.44 115 VAL A N 1
ATOM 938 C CA . VAL A 1 115 ? 1.236 -8.646 -7.727 1.00 97.44 115 VAL A CA 1
ATOM 939 C C . VAL A 1 115 ? 0.935 -7.703 -8.895 1.00 97.44 115 VAL A C 1
ATOM 941 O O . VAL A 1 115 ? 1.388 -7.933 -10.016 1.00 97.44 115 VAL A O 1
ATOM 944 N N . CYS A 1 116 ? 0.193 -6.614 -8.659 1.00 97.56 116 CYS A N 1
ATOM 945 C CA . CYS A 1 116 ? -0.096 -5.638 -9.707 1.00 97.56 116 CYS A CA 1
ATOM 946 C C . CYS A 1 116 ? 1.165 -4.927 -10.211 1.00 97.56 116 CYS A C 1
ATOM 948 O O . CYS A 1 116 ? 1.295 -4.724 -11.420 1.00 97.56 116 CYS A O 1
ATOM 950 N N . LEU A 1 117 ? 2.083 -4.568 -9.308 1.00 97.88 117 LEU A N 1
ATOM 951 C CA . LEU A 1 117 ? 3.370 -3.978 -9.664 1.00 97.88 117 LEU A CA 1
ATOM 952 C C . LEU A 1 117 ? 4.201 -4.950 -10.512 1.00 97.88 117 LEU A C 1
ATOM 954 O O . LEU A 1 117 ? 4.612 -4.586 -11.612 1.00 97.88 117 LEU A O 1
ATOM 958 N N . VAL A 1 118 ? 4.378 -6.192 -10.053 1.00 97.88 118 VAL A N 1
ATOM 959 C CA . VAL A 1 118 ? 5.141 -7.237 -10.760 1.00 97.88 118 VAL A CA 1
ATOM 960 C C . VAL A 1 118 ? 4.587 -7.470 -12.166 1.00 97.88 118 VAL A C 1
ATOM 962 O O . VAL A 1 118 ? 5.336 -7.461 -13.141 1.00 97.88 118 VAL A O 1
ATOM 965 N N . HIS A 1 119 ? 3.264 -7.601 -12.298 1.00 96.38 119 HIS A N 1
ATOM 966 C CA . HIS A 1 119 ? 2.618 -7.757 -13.602 1.00 96.38 119 HIS A CA 1
ATOM 967 C C . HIS A 1 119 ? 2.847 -6.561 -14.529 1.00 96.38 119 HIS A C 1
ATOM 969 O O . HIS A 1 119 ? 3.043 -6.757 -15.731 1.00 96.38 119 HIS A O 1
ATOM 975 N N . ASN A 1 120 ? 2.807 -5.338 -13.995 1.00 96.12 120 ASN A N 1
ATOM 976 C CA . ASN A 1 120 ? 3.040 -4.133 -14.781 1.00 96.12 120 ASN A CA 1
ATOM 977 C C . ASN A 1 120 ? 4.495 -4.043 -15.258 1.00 96.12 120 ASN A C 1
ATOM 979 O O . ASN A 1 120 ? 4.731 -3.761 -16.430 1.00 96.12 120 ASN A O 1
ATOM 983 N N . LEU A 1 121 ? 5.461 -4.341 -14.382 1.00 96.19 121 LEU A N 1
ATOM 984 C CA . LEU A 1 121 ? 6.888 -4.314 -14.710 1.00 96.19 121 LEU A CA 1
ATOM 985 C C . LEU A 1 121 ? 7.269 -5.398 -15.723 1.00 96.19 121 LEU A C 1
ATOM 987 O O . LEU A 1 121 ? 7.943 -5.092 -16.704 1.00 96.19 121 LEU A O 1
ATOM 991 N N . ALA A 1 122 ? 6.782 -6.629 -15.547 1.00 95.56 122 ALA A N 1
ATOM 992 C CA . ALA A 1 122 ? 6.994 -7.708 -16.512 1.00 95.56 122 ALA A CA 1
ATOM 993 C C . ALA A 1 122 ? 6.413 -7.347 -17.888 1.00 95.56 122 ALA A C 1
ATOM 995 O O . ALA A 1 122 ? 7.063 -7.514 -18.919 1.00 95.56 122 ALA A O 1
ATOM 996 N N . HIS A 1 123 ? 5.204 -6.776 -17.917 1.00 93.81 123 HIS A N 1
ATOM 997 C CA . HIS A 1 123 ? 4.611 -6.292 -19.160 1.00 93.81 123 HIS A CA 1
ATOM 998 C C . HIS A 1 123 ? 5.457 -5.177 -19.794 1.00 93.81 123 HIS A C 1
ATOM 1000 O O . HIS A 1 123 ? 5.789 -5.274 -20.973 1.00 93.81 123 HIS A O 1
ATOM 1006 N N . ALA A 1 124 ? 5.859 -4.160 -19.023 1.00 93.69 124 ALA A N 1
ATOM 1007 C CA . ALA A 1 124 ? 6.664 -3.038 -19.505 1.00 93.69 124 ALA A CA 1
ATOM 1008 C C . ALA A 1 124 ? 8.038 -3.470 -20.050 1.00 93.69 124 ALA A C 1
ATOM 1010 O O . ALA A 1 124 ? 8.471 -2.937 -21.074 1.00 93.69 124 ALA A O 1
ATOM 1011 N N . ARG A 1 125 ? 8.677 -4.468 -19.419 1.00 93.62 125 ARG A N 1
ATOM 1012 C CA . ARG A 1 125 ? 9.923 -5.102 -19.880 1.00 93.62 125 ARG A CA 1
ATOM 1013 C C . ARG A 1 125 ? 9.745 -5.762 -21.249 1.00 93.62 125 ARG A C 1
ATOM 1015 O O . ARG A 1 125 ? 10.570 -5.548 -22.125 1.00 93.62 125 ARG A O 1
ATOM 1022 N N . ARG A 1 126 ? 8.646 -6.490 -21.479 1.00 92.00 126 ARG A N 1
ATOM 1023 C CA . ARG A 1 126 ? 8.380 -7.171 -22.766 1.00 92.00 126 ARG A CA 1
ATOM 1024 C C . ARG A 1 126 ? 8.129 -6.213 -23.924 1.00 92.00 126 ARG A C 1
ATOM 1026 O O . ARG A 1 126 ? 8.589 -6.459 -25.032 1.00 92.00 126 ARG A O 1
ATOM 1033 N N . ILE A 1 127 ? 7.389 -5.134 -23.678 1.00 93.06 127 ILE A N 1
ATOM 1034 C CA . ILE A 1 127 ? 7.068 -4.144 -24.717 1.00 93.06 127 ILE A CA 1
ATOM 1035 C C . ILE A 1 127 ? 8.129 -3.041 -24.842 1.00 93.06 127 ILE A C 1
ATOM 1037 O O . ILE A 1 127 ? 7.906 -2.076 -25.568 1.00 93.06 127 ILE A O 1
ATOM 1041 N N . ASN A 1 128 ? 9.249 -3.146 -24.114 1.00 90.25 128 ASN A N 1
ATOM 1042 C CA . ASN A 1 128 ? 10.300 -2.126 -24.040 1.00 90.25 128 ASN A CA 1
ATOM 1043 C C . ASN A 1 128 ? 9.759 -0.708 -23.745 1.00 90.25 128 ASN A C 1
ATOM 1045 O O . ASN A 1 128 ? 10.268 0.282 -24.264 1.00 90.25 128 ASN A O 1
ATOM 1049 N N . ARG A 1 129 ? 8.724 -0.588 -22.896 1.00 91.12 129 ARG A N 1
ATOM 1050 C CA . ARG A 1 129 ? 8.137 0.714 -22.494 1.00 91.12 129 ARG A CA 1
ATOM 1051 C C . ARG A 1 129 ? 9.004 1.457 -21.471 1.00 91.12 129 ARG A C 1
ATOM 1053 O O . ARG A 1 129 ? 8.742 2.617 -21.166 1.00 91.12 129 ARG A O 1
ATOM 1060 N N . ASN A 1 130 ? 10.031 0.802 -20.937 1.00 82.12 130 ASN A N 1
ATOM 1061 C CA . ASN A 1 130 ? 10.954 1.408 -19.988 1.00 82.12 130 ASN A CA 1
ATOM 1062 C C . ASN A 1 130 ? 11.836 2.425 -20.717 1.00 82.12 130 ASN A C 1
ATOM 1064 O O . ASN A 1 130 ? 12.675 2.041 -21.526 1.00 82.12 130 ASN A O 1
ATOM 1068 N N . SER A 1 131 ? 11.697 3.710 -20.385 1.00 80.19 131 SER A N 1
ATOM 1069 C CA . SER A 1 131 ? 12.538 4.770 -20.961 1.00 80.19 131 SER A CA 1
ATOM 1070 C C . SER A 1 131 ? 14.035 4.550 -20.704 1.00 80.19 131 SER A C 1
ATOM 1072 O O . SER A 1 131 ? 14.868 5.058 -21.446 1.00 80.19 131 SER A O 1
ATOM 1074 N N . THR A 1 132 ? 14.383 3.806 -19.647 1.00 92.94 132 THR A N 1
ATOM 1075 C CA . THR A 1 132 ? 15.759 3.546 -19.205 1.00 92.94 132 THR A CA 1
ATOM 1076 C C . THR A 1 132 ? 15.933 2.084 -18.753 1.00 92.94 132 THR A C 1
ATOM 1078 O O . THR A 1 132 ? 15.918 1.795 -17.552 1.00 92.94 132 THR A O 1
ATOM 1081 N N . PRO A 1 133 ? 16.109 1.124 -19.684 1.00 93.75 133 PRO A N 1
ATOM 1082 C CA . PRO A 1 133 ? 16.239 -0.296 -19.339 1.00 93.75 133 PRO A CA 1
ATOM 1083 C C . PRO A 1 133 ? 17.439 -0.572 -18.419 1.00 93.75 133 PRO A C 1
ATOM 1085 O O . PRO A 1 133 ? 17.311 -1.325 -17.461 1.00 93.75 133 PRO A O 1
ATOM 1088 N N . GLU A 1 134 ? 18.571 0.113 -18.611 1.00 96.19 134 GLU A N 1
ATOM 1089 C CA . GLU A 1 134 ? 19.751 -0.048 -17.746 1.00 96.19 134 GLU A CA 1
ATOM 1090 C C . GLU A 1 134 ? 19.508 0.383 -16.294 1.00 96.19 134 GLU A C 1
ATOM 1092 O O . GLU A 1 134 ? 20.007 -0.246 -15.360 1.00 96.19 134 GLU A O 1
ATOM 1097 N N . ALA A 1 135 ? 18.752 1.467 -16.088 1.00 95.94 135 ALA A N 1
ATOM 1098 C CA . ALA A 1 135 ? 18.415 1.936 -14.748 1.00 95.94 135 ALA A CA 1
ATOM 1099 C C . ALA A 1 135 ? 17.488 0.938 -14.044 1.00 95.94 135 ALA A C 1
ATOM 1101 O O . ALA A 1 135 ? 17.652 0.690 -12.851 1.00 95.94 135 ALA A O 1
ATOM 1102 N N . MET A 1 136 ? 16.564 0.330 -14.795 1.00 95.81 136 MET A N 1
ATOM 1103 C CA . MET A 1 136 ? 15.691 -0.723 -14.287 1.00 95.81 136 MET A CA 1
ATOM 1104 C C . MET A 1 136 ? 16.475 -1.974 -13.887 1.00 95.81 136 MET A C 1
ATOM 1106 O O . MET A 1 136 ? 16.280 -2.474 -12.789 1.00 95.81 136 MET A O 1
ATOM 1110 N N . GLU A 1 137 ? 17.398 -2.458 -14.717 1.00 95.88 137 GLU A N 1
ATOM 1111 C CA . GLU A 1 137 ? 18.205 -3.638 -14.372 1.00 95.88 137 GLU A CA 1
ATOM 1112 C C . GLU A 1 137 ? 19.090 -3.384 -13.142 1.00 95.88 137 GLU A C 1
ATOM 1114 O O . GLU A 1 137 ? 19.175 -4.220 -12.242 1.00 95.88 137 GLU A O 1
ATOM 1119 N N . LYS A 1 138 ? 19.683 -2.185 -13.031 1.00 97.44 138 LYS A N 1
ATOM 1120 C CA . LYS A 1 138 ? 20.418 -1.766 -11.823 1.00 97.44 138 LYS A CA 1
ATOM 1121 C C . LYS A 1 138 ? 19.522 -1.705 -10.586 1.00 97.44 138 LYS A C 1
ATOM 1123 O O . LYS A 1 138 ? 19.985 -2.009 -9.488 1.00 97.44 138 LYS A O 1
ATOM 1128 N N . PHE A 1 139 ? 18.265 -1.300 -10.749 1.00 97.06 139 PHE A N 1
ATOM 1129 C CA . PHE A 1 139 ? 17.274 -1.307 -9.679 1.00 97.06 139 PHE A CA 1
ATOM 1130 C C . PHE A 1 139 ? 16.917 -2.746 -9.272 1.00 97.06 139 PHE A C 1
ATOM 1132 O O . PHE A 1 139 ? 17.084 -3.114 -8.114 1.00 97.06 139 PHE A O 1
ATOM 1139 N N . LEU A 1 140 ? 16.545 -3.603 -10.224 1.00 97.25 140 LEU A N 1
ATOM 1140 C CA . LEU A 1 140 ? 16.209 -5.010 -9.977 1.00 97.25 140 LEU A CA 1
ATOM 1141 C C . LEU A 1 140 ? 17.377 -5.816 -9.390 1.00 97.25 140 LEU A C 1
ATOM 1143 O O . LEU A 1 140 ? 17.153 -6.758 -8.634 1.00 97.25 140 LEU A O 1
ATOM 1147 N N . ALA A 1 141 ? 18.625 -5.431 -9.669 1.00 97.62 141 ALA A N 1
ATOM 1148 C CA . ALA A 1 141 ? 19.798 -6.022 -9.028 1.00 97.62 141 ALA A CA 1
ATOM 1149 C C . ALA A 1 141 ? 19.853 -5.772 -7.508 1.00 97.62 141 ALA A C 1
ATOM 1151 O O . ALA A 1 141 ? 20.390 -6.604 -6.781 1.00 97.62 141 ALA A O 1
ATOM 1152 N N . LYS A 1 142 ? 19.290 -4.658 -7.019 1.00 98.19 142 LYS A N 1
ATOM 1153 C CA . LYS A 1 142 ? 19.192 -4.340 -5.582 1.00 98.19 142 LYS A CA 1
ATOM 1154 C C . LYS A 1 142 ? 17.959 -4.960 -4.920 1.00 98.19 142 LYS A C 1
ATOM 1156 O O . LYS A 1 142 ? 17.977 -5.213 -3.722 1.00 98.19 142 LYS A O 1
ATOM 1161 N N . HIS A 1 143 ? 16.918 -5.224 -5.705 1.00 97.88 143 HIS A N 1
ATOM 1162 C CA . HIS A 1 143 ? 15.606 -5.675 -5.242 1.00 97.88 143 HIS A CA 1
ATOM 1163 C C . HIS A 1 143 ? 15.343 -7.118 -5.693 1.00 97.88 143 HIS A C 1
ATOM 1165 O O . HIS A 1 143 ? 14.552 -7.391 -6.599 1.00 97.88 143 HIS A O 1
ATOM 1171 N N . ALA A 1 144 ? 16.064 -8.061 -5.071 1.00 97.81 144 ALA A N 1
ATOM 1172 C CA . ALA A 1 144 ? 16.085 -9.469 -5.475 1.00 97.81 144 ALA A CA 1
ATOM 1173 C C . ALA A 1 144 ? 14.703 -10.139 -5.419 1.00 97.81 144 ALA A C 1
ATOM 1175 O O . ALA A 1 144 ? 14.386 -10.959 -6.282 1.00 97.81 144 ALA A O 1
ATOM 1176 N N . ARG A 1 145 ? 13.864 -9.768 -4.443 1.00 97.50 145 ARG A N 1
ATOM 1177 C CA . ARG A 1 145 ? 12.496 -10.285 -4.312 1.00 97.50 145 ARG A CA 1
ATOM 1178 C C . ARG A 1 145 ? 11.637 -9.850 -5.497 1.00 97.50 145 ARG A C 1
ATOM 1180 O O . ARG A 1 145 ? 11.014 -10.697 -6.138 1.00 97.50 145 ARG A O 1
ATOM 1187 N N . LEU A 1 146 ? 11.651 -8.560 -5.835 1.00 97.44 146 LEU A N 1
ATOM 1188 C CA . LEU A 1 146 ? 10.943 -8.046 -7.006 1.00 97.44 146 LEU A CA 1
ATOM 1189 C C . LEU A 1 146 ? 11.446 -8.681 -8.312 1.00 97.44 146 LEU A C 1
ATOM 1191 O O . LEU A 1 146 ? 10.637 -9.116 -9.132 1.00 97.44 146 LEU A O 1
ATOM 1195 N N . ARG A 1 147 ? 12.770 -8.796 -8.484 1.00 97.75 147 ARG A N 1
ATOM 1196 C CA . ARG A 1 147 ? 13.385 -9.451 -9.649 1.00 97.75 147 ARG A CA 1
ATOM 1197 C C . ARG A 1 147 ? 12.923 -10.899 -9.796 1.00 97.75 147 ARG A C 1
ATOM 1199 O O . ARG A 1 147 ? 12.438 -11.275 -10.858 1.00 97.75 147 ARG A O 1
ATOM 1206 N N . HIS A 1 148 ? 13.003 -11.682 -8.723 1.00 97.88 148 HIS A N 1
ATOM 1207 C CA . HIS A 1 148 ? 12.570 -13.076 -8.721 1.00 97.88 148 HIS A CA 1
ATOM 1208 C C . HIS A 1 148 ? 11.080 -13.218 -9.070 1.00 97.88 148 HIS A C 1
ATOM 1210 O O . HIS A 1 148 ? 10.708 -14.095 -9.847 1.00 97.88 148 HIS A O 1
ATOM 1216 N N . ALA A 1 149 ? 10.218 -12.339 -8.548 1.00 97.69 149 ALA A N 1
ATOM 1217 C CA . ALA A 1 149 ? 8.791 -12.354 -8.866 1.00 97.69 149 ALA A CA 1
ATOM 1218 C C . ALA A 1 149 ? 8.513 -12.049 -10.351 1.00 97.69 149 ALA A C 1
ATOM 1220 O O . ALA A 1 149 ? 7.645 -12.683 -10.956 1.00 97.69 149 ALA A O 1
ATOM 1221 N N . ILE A 1 150 ? 9.262 -11.116 -10.948 1.00 96.94 150 ILE A N 1
ATOM 1222 C CA . ILE A 1 150 ? 9.183 -10.799 -12.381 1.00 96.94 150 ILE A CA 1
ATOM 1223 C C . ILE A 1 150 ? 9.667 -11.985 -13.217 1.00 96.94 150 ILE A C 1
ATOM 1225 O O . ILE A 1 150 ? 8.938 -12.436 -14.097 1.00 96.94 150 ILE A O 1
ATOM 1229 N N . ASP A 1 151 ? 10.844 -12.532 -12.910 1.00 96.56 151 ASP A N 1
ATOM 1230 C CA . ASP A 1 151 ? 11.427 -13.651 -13.657 1.00 96.56 151 ASP A CA 1
ATOM 1231 C C . ASP A 1 151 ? 10.535 -14.904 -13.569 1.00 96.56 151 ASP A C 1
ATOM 1233 O O . ASP A 1 151 ? 10.318 -15.590 -14.567 1.00 96.56 151 ASP A O 1
ATOM 1237 N N . LYS A 1 152 ? 9.912 -15.157 -12.408 1.00 96.19 152 LYS A N 1
ATOM 1238 C CA . LYS A 1 152 ? 8.904 -16.216 -12.239 1.00 96.19 152 LYS A CA 1
ATOM 1239 C C . LYS A 1 152 ? 7.686 -15.998 -13.140 1.00 96.19 152 LYS A C 1
ATOM 1241 O O . LYS A 1 152 ? 7.189 -16.948 -13.749 1.00 96.19 152 LYS A O 1
ATOM 1246 N N . LEU A 1 153 ? 7.185 -14.765 -13.232 1.00 95.12 153 LEU A N 1
ATOM 1247 C CA . LEU A 1 153 ? 6.048 -14.431 -14.093 1.00 95.12 153 LEU A CA 1
ATOM 1248 C C . LEU A 1 153 ? 6.405 -14.538 -15.584 1.00 95.12 153 LEU A C 1
ATOM 1250 O O . LEU A 1 153 ? 5.564 -14.942 -16.393 1.00 95.12 153 LEU A O 1
ATOM 1254 N N . ASP A 1 154 ? 7.644 -14.201 -15.941 1.00 93.81 154 ASP A N 1
ATOM 1255 C CA . ASP A 1 154 ? 8.177 -14.368 -17.289 1.00 93.81 154 ASP A CA 1
ATOM 1256 C C . ASP A 1 154 ? 8.352 -15.838 -17.669 1.00 93.81 154 ASP A C 1
ATOM 1258 O O . ASP A 1 154 ? 7.944 -16.211 -18.766 1.00 93.81 154 ASP A O 1
ATOM 1262 N N . ALA A 1 155 ? 8.815 -16.686 -16.749 1.00 93.81 155 ALA A N 1
ATOM 1263 C CA . ALA A 1 155 ? 8.920 -18.128 -16.967 1.00 93.81 155 ALA A CA 1
ATOM 1264 C C . ALA A 1 155 ? 7.555 -18.831 -17.087 1.00 93.81 155 ALA A C 1
ATOM 1266 O O . ALA A 1 155 ? 7.420 -19.793 -17.835 1.00 93.81 155 ALA A O 1
ATOM 1267 N N . THR A 1 156 ? 6.535 -18.365 -16.355 1.00 91.56 156 THR A N 1
ATOM 1268 C CA . THR A 1 156 ? 5.215 -19.030 -16.308 1.00 91.56 156 THR A CA 1
ATOM 1269 C C . THR A 1 156 ? 4.363 -18.756 -17.550 1.00 91.56 156 THR A C 1
ATOM 1271 O O . THR A 1 156 ? 3.494 -19.550 -17.900 1.00 91.56 156 THR A O 1
ATOM 1274 N N . ARG A 1 157 ? 4.537 -17.602 -18.200 1.00 80.12 157 ARG A N 1
ATOM 1275 C CA . ARG A 1 157 ? 3.659 -17.192 -19.301 1.00 80.12 157 ARG A CA 1
ATOM 1276 C C . ARG A 1 157 ? 4.218 -17.651 -20.634 1.00 80.12 157 ARG A C 1
ATOM 1278 O O . ARG A 1 157 ? 5.138 -17.023 -21.152 1.00 80.12 157 ARG A O 1
ATOM 1285 N N . GLU A 1 158 ? 3.584 -18.662 -21.221 1.00 65.81 158 GLU A N 1
ATOM 1286 C CA . GLU A 1 158 ? 3.858 -19.018 -22.608 1.00 65.81 158 GLU A CA 1
ATOM 1287 C C . GLU A 1 158 ? 3.623 -17.810 -23.543 1.00 65.81 158 GLU A C 1
ATOM 1289 O O . GLU A 1 158 ? 2.679 -17.034 -23.334 1.00 65.81 158 GLU A O 1
ATOM 1294 N N . PRO A 1 159 ? 4.459 -17.619 -24.581 1.00 63.38 159 PRO A N 1
ATOM 1295 C CA . PRO A 1 159 ? 4.432 -16.442 -25.457 1.00 63.38 159 PRO A CA 1
ATOM 1296 C C . PRO A 1 159 ? 3.092 -16.149 -26.158 1.00 63.38 159 PRO A C 1
ATOM 1298 O O . PRO A 1 159 ? 2.893 -15.040 -26.655 1.00 63.38 159 PRO A O 1
ATOM 1301 N N . HIS A 1 160 ? 2.165 -17.108 -26.217 1.00 55.16 160 HIS A N 1
ATOM 1302 C CA . HIS A 1 160 ? 1.047 -17.077 -27.161 1.00 55.16 160 HIS A CA 1
ATOM 1303 C C . HIS A 1 160 ? -0.274 -16.498 -26.620 1.00 55.16 160 HIS A C 1
ATOM 1305 O O . HIS A 1 160 ? -1.145 -16.143 -27.413 1.00 55.16 160 HIS A O 1
ATOM 1311 N N . GLU A 1 161 ? -0.446 -16.318 -25.305 1.00 54.28 161 GLU A N 1
ATOM 1312 C CA . GLU A 1 161 ? -1.774 -16.001 -24.736 1.00 54.28 161 GLU A CA 1
ATOM 1313 C C . GLU A 1 161 ? -2.104 -14.494 -24.636 1.00 54.28 161 GLU A C 1
ATOM 1315 O O . GLU A 1 161 ? -3.241 -14.099 -24.367 1.00 54.28 161 GLU A O 1
ATOM 1320 N N . TRP A 1 162 ? -1.131 -13.608 -24.875 1.00 52.75 162 TRP A N 1
ATOM 1321 C CA . TRP A 1 162 ? -1.293 -12.173 -24.590 1.00 52.75 162 TRP A CA 1
ATOM 1322 C C . TRP A 1 162 ? -2.045 -11.365 -25.655 1.00 52.75 162 TRP A C 1
ATOM 1324 O O . TRP A 1 162 ? -2.550 -10.280 -25.362 1.00 52.75 162 TRP A O 1
ATOM 1334 N N . ILE A 1 163 ? -2.167 -11.879 -26.879 1.00 54.97 163 ILE A N 1
ATOM 1335 C CA . ILE A 1 163 ? -2.747 -11.114 -27.995 1.00 54.97 163 ILE A CA 1
ATOM 1336 C C . ILE A 1 163 ? -4.293 -11.065 -27.914 1.00 54.97 163 ILE A C 1
ATOM 1338 O O . ILE A 1 163 ? -4.918 -10.165 -28.472 1.00 54.97 163 ILE A O 1
ATOM 1342 N N . GLY A 1 164 ? -4.945 -11.960 -27.158 1.00 49.53 164 GLY A N 1
ATOM 1343 C CA . GLY A 1 164 ? -6.401 -12.158 -27.252 1.00 49.53 164 GLY A CA 1
ATOM 1344 C C . GLY A 1 164 ? -7.308 -11.318 -26.338 1.00 49.53 164 GLY A C 1
ATOM 1345 O O . GLY A 1 164 ? -8.452 -11.044 -26.706 1.00 49.53 164 GLY A O 1
ATOM 1346 N N . HIS A 1 165 ? -6.858 -10.903 -25.146 1.00 51.41 165 HIS A N 1
ATOM 1347 C CA . HIS A 1 165 ? -7.796 -10.444 -24.100 1.00 51.41 165 HIS A CA 1
ATOM 1348 C C . HIS A 1 165 ? -7.832 -8.935 -23.817 1.00 51.41 165 HIS A C 1
ATOM 1350 O O . HIS A 1 165 ? -8.838 -8.454 -23.289 1.00 51.41 165 HIS A O 1
ATOM 1356 N N . SER A 1 166 ? -6.805 -8.169 -24.198 1.00 48.38 166 SER A N 1
ATOM 1357 C CA . SER A 1 166 ? -6.778 -6.712 -23.966 1.00 48.38 166 SER A CA 1
ATOM 1358 C C . SER A 1 166 ? -7.684 -5.939 -24.942 1.00 48.38 166 SER A C 1
ATOM 1360 O O . SER A 1 166 ? -8.368 -4.993 -24.554 1.00 48.38 166 SER A O 1
ATOM 1362 N N . LEU A 1 167 ? -7.803 -6.400 -26.194 1.00 48.97 167 LEU A N 1
ATOM 1363 C CA . LEU A 1 167 ? -8.589 -5.717 -27.233 1.00 48.97 167 LEU A CA 1
ATOM 1364 C C . LEU A 1 167 ? -10.113 -5.921 -27.126 1.00 48.97 167 LEU A C 1
ATOM 1366 O O . LEU A 1 167 ? -10.872 -5.125 -27.674 1.00 48.97 167 LEU A O 1
ATOM 1370 N N . ARG A 1 168 ? -10.604 -6.926 -26.384 1.00 48.41 168 ARG A N 1
ATOM 1371 C CA . ARG A 1 168 ? -12.054 -7.208 -26.301 1.00 48.41 168 ARG A CA 1
ATOM 1372 C C . ARG A 1 168 ? -12.842 -6.338 -25.319 1.00 48.41 168 ARG A C 1
ATOM 1374 O O . ARG A 1 168 ? -14.066 -6.346 -25.387 1.00 48.41 168 ARG A O 1
ATOM 1381 N N . LYS A 1 169 ? -12.198 -5.583 -24.419 1.00 53.38 169 LYS A N 1
ATOM 1382 C CA . LYS A 1 169 ? -12.922 -4.784 -23.405 1.00 53.38 169 LYS A CA 1
ATOM 1383 C C . LYS A 1 169 ? -13.158 -3.318 -23.772 1.00 53.38 169 LYS A C 1
ATOM 1385 O O . LYS A 1 169 ? -13.974 -2.691 -23.109 1.00 53.38 169 LYS A O 1
ATOM 1390 N N . ASN A 1 170 ? -12.530 -2.792 -24.828 1.00 47.66 170 ASN A N 1
ATOM 1391 C CA . ASN A 1 170 ? -12.666 -1.373 -25.193 1.00 47.66 170 ASN A CA 1
ATOM 1392 C C . ASN A 1 170 ? -13.551 -1.090 -26.422 1.00 47.66 170 ASN A C 1
ATOM 1394 O O . ASN A 1 170 ? -13.794 0.071 -26.725 1.00 47.66 170 ASN A O 1
ATOM 1398 N N . ILE A 1 171 ? -14.074 -2.117 -27.109 1.00 52.97 171 ILE A N 1
ATOM 1399 C CA . ILE A 1 171 ? -14.912 -1.932 -28.316 1.00 52.97 171 ILE A CA 1
ATOM 1400 C C . ILE A 1 171 ? -16.416 -2.184 -28.045 1.00 52.97 171 ILE A C 1
ATOM 1402 O O . ILE A 1 171 ? -17.262 -1.795 -28.839 1.00 52.97 171 ILE A O 1
ATOM 1406 N N . GLY A 1 172 ? -16.800 -2.756 -26.895 1.00 47.34 172 GLY A N 1
ATOM 1407 C CA . GLY A 1 172 ? -18.193 -3.162 -26.615 1.00 47.34 172 GLY A CA 1
ATOM 1408 C C . GLY A 1 172 ? -19.001 -2.273 -25.658 1.00 47.34 172 GLY A C 1
ATOM 1409 O O . GLY A 1 172 ? -20.003 -2.733 -25.122 1.00 47.34 172 GLY A O 1
ATOM 1410 N N . GLY A 1 173 ? -18.557 -1.046 -25.369 1.00 46.88 173 GLY A N 1
ATOM 1411 C CA . GLY A 1 173 ? -19.177 -0.165 -24.363 1.00 46.88 173 GLY A CA 1
ATOM 1412 C C . GLY A 1 173 ? -20.230 0.821 -24.884 1.00 46.88 173 GLY A C 1
ATOM 1413 O O . GLY A 1 173 ? -20.697 1.657 -24.115 1.00 46.88 173 GLY A O 1
ATOM 1414 N N . SER A 1 174 ? -20.598 0.760 -26.165 1.00 49.56 174 SER A N 1
ATOM 1415 C CA . SER A 1 174 ? -21.625 1.621 -26.755 1.00 49.56 174 SER A CA 1
ATOM 1416 C C . SER A 1 174 ? -22.619 0.760 -27.527 1.00 49.56 174 SER A C 1
ATOM 1418 O O . SER A 1 174 ? -22.217 -0.026 -28.376 1.00 49.56 174 SER A O 1
ATOM 1420 N N . LEU A 1 175 ? -23.909 0.924 -27.227 1.00 51.31 175 LEU A N 1
ATOM 1421 C CA . LEU A 1 175 ? -25.054 0.274 -27.877 1.00 51.31 175 LEU A CA 1
ATOM 1422 C C . LEU A 1 175 ? -25.343 -1.198 -27.498 1.00 51.31 175 LEU A C 1
ATOM 1424 O O . LEU A 1 175 ? -25.282 -2.105 -28.320 1.00 51.31 175 LEU A O 1
ATOM 1428 N N . MET A 1 176 ? -25.861 -1.427 -26.287 1.00 44.28 176 MET A N 1
ATOM 1429 C CA . MET A 1 176 ? -26.973 -2.378 -26.157 1.00 44.28 176 MET A CA 1
ATOM 1430 C C . MET A 1 176 ? -28.132 -1.748 -25.390 1.00 44.28 176 MET A C 1
ATOM 1432 O O . MET A 1 176 ? -28.089 -1.506 -24.184 1.00 44.28 176 MET A O 1
ATOM 1436 N N . SER A 1 177 ? -29.161 -1.448 -26.179 1.00 47.72 177 SER A N 1
ATOM 1437 C CA . SER A 1 177 ? -30.509 -1.082 -25.778 1.00 47.72 177 SER A CA 1
ATOM 1438 C C . SER A 1 177 ? -31.053 -2.072 -24.747 1.00 47.72 177 SER A C 1
ATOM 1440 O O . SER A 1 177 ? -30.993 -3.288 -24.928 1.00 47.72 177 SER A O 1
ATOM 1442 N N . ARG A 1 178 ? -31.589 -1.536 -23.649 1.00 45.56 178 ARG A N 1
ATOM 1443 C CA . ARG A 1 178 ? -32.303 -2.297 -22.624 1.00 45.56 178 ARG A CA 1
ATOM 1444 C C . ARG A 1 178 ? -33.614 -2.822 -23.210 1.00 45.56 178 ARG A C 1
ATOM 1446 O O . ARG A 1 178 ? -34.620 -2.118 -23.168 1.00 45.56 178 ARG A O 1
ATOM 1453 N N . SER A 1 179 ? -33.628 -4.067 -23.679 1.00 42.31 179 SER A N 1
ATOM 1454 C CA . SER A 1 179 ? -34.881 -4.815 -23.781 1.00 42.31 179 SER A CA 1
ATOM 1455 C C . SER A 1 179 ? -35.202 -5.393 -22.401 1.00 42.31 179 SER A C 1
ATOM 1457 O O . SER A 1 179 ? -34.456 -6.206 -21.858 1.00 42.31 179 SER A O 1
ATOM 1459 N N . ARG A 1 180 ? -36.272 -4.885 -21.782 1.00 43.16 180 ARG A N 1
ATOM 1460 C CA . ARG A 1 180 ? -36.821 -5.391 -20.520 1.00 43.16 180 ARG A CA 1
ATOM 1461 C C . ARG A 1 180 ? -37.496 -6.737 -20.785 1.00 43.16 180 ARG A C 1
ATOM 1463 O O . ARG A 1 180 ? -38.659 -6.768 -21.170 1.00 43.16 180 ARG A O 1
ATOM 1470 N N . THR A 1 181 ? -36.810 -7.839 -20.519 1.00 38.41 181 THR A N 1
ATOM 1471 C CA . THR A 1 181 ? -37.480 -9.116 -20.248 1.00 38.41 181 THR A CA 1
ATOM 1472 C C . THR A 1 181 ? -37.820 -9.177 -18.765 1.00 38.41 181 THR A C 1
ATOM 1474 O O . THR A 1 181 ? -36.940 -9.264 -17.909 1.00 38.41 181 THR A O 1
ATOM 1477 N N . SER A 1 182 ? -39.117 -9.061 -18.478 1.00 33.28 182 SER A N 1
ATOM 1478 C CA . SER A 1 182 ? -39.710 -9.295 -17.164 1.00 33.28 182 SER A CA 1
ATOM 1479 C C . SER A 1 182 ? -39.568 -10.777 -16.813 1.00 33.28 182 SER A C 1
ATOM 1481 O O . SER A 1 182 ? -40.046 -11.628 -17.560 1.00 33.28 182 SER A O 1
ATOM 1483 N N . ILE A 1 183 ? -38.903 -11.090 -15.701 1.00 36.31 183 ILE A N 1
ATOM 1484 C CA . ILE A 1 183 ? -38.872 -12.439 -15.128 1.00 36.31 183 ILE A CA 1
ATOM 1485 C C . ILE A 1 183 ? -39.851 -12.433 -13.953 1.00 36.31 183 ILE A C 1
ATOM 1487 O O . ILE A 1 183 ? -39.585 -11.819 -12.920 1.00 36.31 183 ILE A O 1
ATOM 1491 N N . HIS A 1 184 ? -40.994 -13.096 -14.128 1.00 31.61 184 HIS A N 1
ATOM 1492 C CA . HIS A 1 184 ? -41.910 -13.425 -13.039 1.00 31.61 184 HIS A CA 1
ATOM 1493 C C . HIS A 1 184 ? -41.347 -14.621 -12.262 1.00 31.61 184 HIS A C 1
ATOM 1495 O O . HIS A 1 184 ? -41.209 -15.711 -12.812 1.00 31.61 184 HIS A O 1
ATOM 1501 N N . LEU A 1 185 ? -41.032 -14.418 -10.982 1.00 30.27 185 LEU A N 1
ATOM 1502 C CA . LEU A 1 185 ? -40.752 -15.496 -10.035 1.00 30.27 185 LEU A CA 1
ATOM 1503 C C . LEU A 1 185 ? -42.049 -15.831 -9.291 1.00 30.27 185 LEU A C 1
ATOM 1505 O O . LEU A 1 185 ? -42.509 -15.048 -8.461 1.00 30.27 185 LEU A O 1
ATOM 1509 N N . ASN A 1 186 ? -42.631 -16.993 -9.593 1.00 32.72 186 ASN A N 1
ATOM 1510 C CA . ASN A 1 186 ? -43.676 -17.601 -8.774 1.00 32.72 186 ASN A CA 1
ATOM 1511 C C . ASN A 1 186 ? -43.018 -18.288 -7.575 1.00 32.72 186 ASN A C 1
ATOM 1513 O O . ASN A 1 186 ? -42.281 -19.258 -7.738 1.00 32.72 186 ASN A O 1
ATOM 1517 N N . ILE A 1 187 ? -43.291 -17.783 -6.374 1.00 34.44 187 ILE A N 1
ATOM 1518 C CA . ILE A 1 187 ? -42.944 -18.445 -5.116 1.00 34.44 187 ILE A CA 1
ATOM 1519 C C . ILE A 1 187 ? -44.169 -19.255 -4.693 1.00 34.44 187 ILE A C 1
ATOM 1521 O O . ILE A 1 187 ? -45.150 -18.701 -4.201 1.00 34.44 187 ILE A O 1
ATOM 1525 N N . THR A 1 188 ? -44.127 -20.567 -4.900 1.00 35.69 188 THR A N 1
ATOM 1526 C CA . THR A 1 18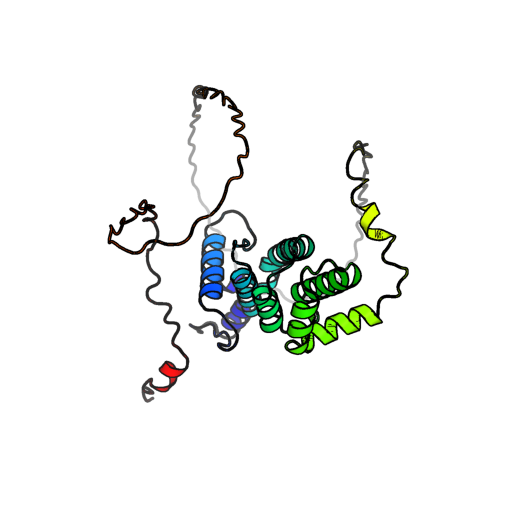8 ? -45.078 -21.508 -4.300 1.00 35.69 188 THR A CA 1
ATOM 1527 C C . THR A 1 188 ? -44.662 -21.791 -2.859 1.00 35.69 188 THR A C 1
ATOM 1529 O O . THR A 1 188 ? -43.597 -22.354 -2.613 1.00 35.69 188 THR A O 1
ATOM 1532 N N . GLN A 1 189 ? -45.506 -21.394 -1.904 1.00 35.59 189 GLN A N 1
ATOM 1533 C CA . GLN A 1 189 ? -45.447 -21.844 -0.514 1.00 35.59 189 GLN A CA 1
ATOM 1534 C C . GLN A 1 189 ? -45.851 -23.320 -0.440 1.00 35.59 189 GLN A C 1
ATOM 1536 O O . GLN A 1 189 ? -47.014 -23.655 -0.652 1.00 35.59 189 GLN A O 1
ATOM 1541 N N . THR A 1 190 ? -44.916 -24.195 -0.087 1.00 37.00 190 THR A N 1
ATOM 1542 C CA . THR A 1 190 ? -45.230 -25.519 0.458 1.00 37.00 190 THR A CA 1
ATOM 1543 C C . THR A 1 190 ? -45.166 -25.429 1.975 1.00 37.00 190 THR A C 1
ATOM 1545 O O . THR A 1 190 ? -44.092 -25.312 2.565 1.00 37.00 190 THR A O 1
ATOM 1548 N N . ALA A 1 191 ? -46.344 -25.421 2.594 1.00 42.94 191 ALA A N 1
ATOM 1549 C CA . ALA A 1 191 ? -46.507 -25.703 4.006 1.00 42.94 191 ALA A CA 1
ATOM 1550 C C . ALA A 1 191 ? -46.371 -27.214 4.197 1.00 42.94 191 ALA A C 1
ATOM 1552 O O . ALA A 1 191 ? -47.174 -27.955 3.638 1.00 42.94 191 ALA A O 1
ATOM 1553 N N . ASP A 1 192 ? -45.406 -27.650 5.003 1.00 40.41 192 ASP A N 1
ATOM 1554 C CA . ASP A 1 192 ? -45.420 -29.003 5.545 1.00 40.41 192 ASP A CA 1
ATOM 1555 C C . ASP A 1 192 ? -45.323 -28.962 7.067 1.00 40.41 192 ASP A C 1
ATOM 1557 O O . ASP A 1 192 ? -44.441 -28.340 7.666 1.00 40.41 192 ASP A O 1
ATOM 1561 N N . ARG A 1 193 ? -46.330 -29.585 7.676 1.00 41.69 193 ARG A N 1
ATOM 1562 C CA . ARG A 1 193 ? -46.502 -29.789 9.110 1.00 41.69 193 ARG A CA 1
ATOM 1563 C C . ARG A 1 193 ? -45.748 -31.058 9.493 1.00 41.69 193 ARG A C 1
ATOM 1565 O O . ARG A 1 193 ? -46.018 -32.114 8.938 1.00 41.69 193 ARG A O 1
ATOM 1572 N N . GLY A 1 194 ? -44.898 -30.976 10.510 1.00 40.34 194 GLY A N 1
ATOM 1573 C CA . GLY A 1 194 ? -44.299 -32.140 11.161 1.00 40.34 194 GLY A CA 1
ATOM 1574 C C . GLY A 1 194 ? -44.159 -31.900 12.658 1.00 40.34 194 GLY A C 1
ATOM 1575 O O . GLY A 1 194 ? -43.240 -31.218 13.096 1.00 40.34 194 GLY A O 1
ATOM 1576 N N . LEU A 1 195 ? -45.120 -32.423 13.419 1.00 42.47 195 LEU A N 1
ATOM 1577 C CA . LEU A 1 195 ? -45.138 -32.510 14.881 1.00 42.47 195 LEU A CA 1
ATOM 1578 C C . LEU A 1 195 ? -44.031 -33.446 15.395 1.00 42.47 195 LEU A C 1
ATOM 1580 O O . LEU A 1 195 ? -43.799 -34.481 14.781 1.00 42.47 195 LEU A O 1
ATOM 1584 N N . ASN A 1 196 ? -43.413 -33.082 16.525 1.00 43.28 196 ASN A N 1
ATOM 1585 C CA . ASN A 1 196 ? -42.929 -33.937 17.631 1.00 43.28 196 ASN A CA 1
ATOM 1586 C C . ASN A 1 196 ? -42.223 -33.002 18.637 1.00 43.28 196 ASN A C 1
ATOM 1588 O O . ASN A 1 196 ? -41.132 -32.510 18.376 1.00 43.28 196 ASN A O 1
ATOM 1592 N N . THR A 1 197 ? -42.905 -32.468 19.652 1.00 39.97 197 THR A N 1
ATOM 1593 C CA . THR A 1 197 ? -43.159 -33.078 20.973 1.00 39.97 197 THR A CA 1
ATOM 1594 C C . THR A 1 197 ? -41.892 -33.620 21.633 1.00 39.97 197 THR A C 1
ATOM 1596 O O . THR A 1 197 ? -41.534 -34.764 21.396 1.00 39.97 197 THR A O 1
ATOM 1599 N N . LEU A 1 198 ? -41.262 -32.824 22.504 1.00 49.06 198 LEU A N 1
ATOM 1600 C CA . LEU A 1 198 ? -40.614 -33.288 23.737 1.00 49.06 198 LEU A CA 1
ATOM 1601 C C . LEU A 1 198 ? -40.497 -32.107 24.715 1.00 49.06 198 LEU A C 1
ATOM 1603 O O . LEU A 1 198 ? -40.044 -31.018 24.369 1.00 49.06 198 LEU A O 1
ATOM 1607 N N . ALA A 1 199 ? -41.011 -32.337 25.919 1.00 41.78 199 ALA A N 1
ATOM 1608 C CA . ALA A 1 199 ? -41.232 -31.371 26.980 1.00 41.78 199 ALA A CA 1
ATOM 1609 C C . ALA A 1 199 ? -39.986 -31.156 27.859 1.00 41.78 199 ALA A C 1
ATOM 1611 O O . ALA A 1 199 ? -39.217 -32.085 28.093 1.00 41.78 199 ALA A O 1
ATOM 1612 N N . GLY A 1 200 ? -39.842 -29.946 28.407 1.00 42.84 200 GLY A N 1
ATOM 1613 C CA . GLY A 1 200 ? -38.889 -29.600 29.469 1.00 42.84 200 GLY A CA 1
ATOM 1614 C C . GLY A 1 200 ? -39.129 -28.167 29.981 1.00 42.84 200 GLY A C 1
ATOM 1615 O O . GLY A 1 200 ? -39.573 -27.333 29.194 1.00 42.84 200 GLY A O 1
ATOM 1616 N N . PRO A 1 201 ? -38.949 -27.879 31.286 1.00 53.34 201 PRO A N 1
ATOM 1617 C CA . PRO A 1 201 ? -39.875 -27.027 32.035 1.00 53.34 201 PRO A CA 1
ATOM 1618 C C . PRO A 1 201 ? -39.602 -25.517 31.968 1.00 53.34 201 PRO A C 1
ATOM 1620 O O . PRO A 1 201 ? -38.470 -25.042 32.042 1.00 53.34 201 PRO A O 1
ATOM 1623 N N . LEU A 1 202 ? -40.714 -24.778 31.911 1.00 35.50 202 LEU A N 1
ATOM 1624 C CA . LEU A 1 202 ? -40.845 -23.328 32.021 1.00 35.50 202 LEU A CA 1
ATOM 1625 C C . LEU A 1 202 ? -40.538 -22.845 33.446 1.00 35.50 202 LEU A C 1
ATOM 1627 O O . LEU A 1 202 ? -41.243 -23.191 34.393 1.00 35.50 202 LEU A O 1
ATOM 1631 N N . MET A 1 203 ? -39.543 -21.969 33.574 1.00 48.94 203 MET A N 1
ATOM 1632 C CA . MET A 1 203 ? -39.411 -21.073 34.722 1.00 48.94 203 MET A CA 1
ATOM 1633 C C . MET A 1 203 ? -40.323 -19.862 34.506 1.00 48.94 203 MET A C 1
ATOM 1635 O O . MET A 1 203 ? -40.157 -19.090 33.561 1.00 48.94 203 MET A O 1
ATOM 1639 N N . ASN A 1 204 ? -41.306 -19.734 35.395 1.00 42.25 204 ASN A N 1
ATOM 1640 C CA . ASN A 1 204 ? -42.214 -18.601 35.515 1.00 42.25 204 ASN A CA 1
ATOM 1641 C C . ASN A 1 204 ? -41.452 -17.317 35.873 1.00 42.25 204 ASN A C 1
ATOM 1643 O O . ASN A 1 204 ? -40.750 -17.277 36.882 1.00 42.25 204 ASN A O 1
ATOM 1647 N N . LEU A 1 205 ? -41.682 -16.242 35.117 1.00 49.53 205 LEU A N 1
ATOM 1648 C CA . LEU A 1 205 ? -41.418 -14.873 35.562 1.00 49.53 205 LEU A CA 1
ATOM 1649 C C . LEU A 1 205 ? -42.681 -14.013 35.379 1.00 49.53 205 LEU A C 1
ATOM 1651 O O . LEU A 1 205 ? -43.368 -14.141 34.360 1.00 49.53 205 LEU A O 1
ATOM 1655 N N . PRO A 1 206 ? -43.019 -13.161 36.364 1.00 55.56 206 PRO A N 1
ATOM 1656 C CA . PRO A 1 206 ? -44.295 -12.460 36.411 1.00 55.56 206 PRO A CA 1
ATOM 1657 C C . PRO A 1 206 ? -44.364 -11.291 35.422 1.00 55.56 206 PRO A C 1
ATOM 1659 O O . PRO A 1 206 ? -43.467 -10.452 35.332 1.00 55.56 206 PRO A O 1
ATOM 1662 N N . ARG A 1 207 ? -45.496 -11.218 34.713 1.00 38.06 207 ARG A N 1
ATOM 1663 C CA . ARG A 1 207 ? -45.923 -10.065 33.914 1.00 38.06 207 ARG A CA 1
ATOM 1664 C C . ARG A 1 207 ? -46.266 -8.899 34.841 1.00 38.06 207 ARG A C 1
ATOM 1666 O O . ARG A 1 207 ? -47.271 -8.943 35.543 1.00 38.06 207 ARG A O 1
ATOM 1673 N N . GLY A 1 208 ? -45.458 -7.845 34.787 1.00 42.91 208 GLY A N 1
ATOM 1674 C CA . GLY A 1 208 ? -45.817 -6.529 35.304 1.00 42.91 208 GLY A CA 1
ATOM 1675 C C . GLY A 1 208 ? -46.765 -5.822 34.339 1.00 42.91 208 GLY A C 1
ATOM 1676 O O . GLY A 1 208 ? -46.382 -5.439 33.237 1.00 42.91 208 GLY A O 1
ATOM 1677 N N . THR A 1 209 ? -48.014 -5.664 34.760 1.00 41.47 209 THR A N 1
ATOM 1678 C CA . THR A 1 209 ? -48.990 -4.724 34.207 1.00 41.47 209 THR A CA 1
ATOM 1679 C C . THR A 1 209 ? -48.601 -3.293 34.571 1.00 41.47 209 THR A C 1
ATOM 1681 O O . THR A 1 209 ? -48.565 -2.958 35.753 1.00 41.47 209 THR A O 1
ATOM 1684 N N . VAL A 1 210 ? -48.397 -2.431 33.573 1.00 43.56 210 VAL A N 1
ATOM 1685 C CA . VAL A 1 210 ? -48.468 -0.972 33.744 1.00 43.56 210 VAL A CA 1
ATOM 1686 C C . VAL A 1 210 ? -49.491 -0.433 32.752 1.00 43.56 210 VAL A C 1
ATOM 1688 O O . VAL A 1 210 ? -49.475 -0.756 31.566 1.00 43.56 210 VAL A O 1
ATOM 1691 N N . ARG A 1 211 ? -50.428 0.332 33.304 1.00 36.22 211 ARG A N 1
ATOM 1692 C CA . ARG A 1 211 ? -51.610 0.928 32.685 1.00 36.22 211 ARG A CA 1
ATOM 1693 C C . ARG A 1 211 ? -51.456 2.452 32.740 1.00 36.22 211 ARG A C 1
ATOM 1695 O O . ARG A 1 211 ? -50.813 2.947 33.665 1.00 36.22 211 ARG A O 1
ATOM 1702 N N . SER A 1 212 ? -52.217 3.135 31.879 1.00 36.28 212 SER A N 1
ATOM 1703 C CA . SER A 1 212 ? -52.539 4.583 31.856 1.00 36.28 212 SER A CA 1
ATOM 1704 C C . SER A 1 212 ? -51.463 5.431 31.166 1.00 36.28 212 SER A C 1
ATOM 1706 O O . SER A 1 212 ? -50.308 5.370 31.557 1.00 36.28 212 SER A O 1
ATOM 1708 N N . ASN A 1 213 ? -51.713 6.085 30.030 1.00 38.03 213 ASN A N 1
ATOM 1709 C CA . ASN A 1 213 ? -52.659 7.162 29.668 1.00 38.03 213 ASN A CA 1
ATOM 1710 C C . ASN A 1 213 ? -51.779 8.379 29.343 1.00 38.03 213 ASN A C 1
ATOM 1712 O O . ASN A 1 213 ? -50.993 8.783 30.187 1.00 38.03 213 ASN A O 1
ATOM 1716 N N . ASP A 1 214 ? -51.854 8.903 28.120 1.00 38.12 214 ASP A N 1
ATOM 1717 C CA . ASP A 1 214 ? -52.264 10.294 27.905 1.00 38.12 214 ASP A CA 1
ATOM 1718 C C . ASP A 1 214 ? -52.267 10.662 26.416 1.00 38.12 214 ASP A C 1
ATOM 1720 O O . ASP A 1 214 ? -51.298 10.535 25.670 1.00 38.12 214 ASP A O 1
ATOM 1724 N N . THR A 1 215 ? -53.449 11.110 26.018 1.00 41.84 215 THR A N 1
ATOM 1725 C CA . THR A 1 215 ? -53.799 11.932 24.866 1.00 41.84 215 THR A CA 1
ATOM 1726 C C . THR A 1 215 ? -52.938 13.188 24.771 1.00 41.84 215 THR A C 1
ATOM 1728 O O . THR A 1 215 ? -52.862 13.946 25.731 1.00 41.84 215 THR A O 1
ATOM 1731 N N . LEU A 1 216 ? -52.429 13.494 23.574 1.00 42.25 216 LEU A N 1
ATOM 1732 C CA . LEU A 1 216 ? -52.175 14.874 23.157 1.00 42.25 216 LEU A CA 1
ATOM 1733 C C . LEU A 1 216 ? -52.286 14.994 21.634 1.00 42.25 216 LEU A C 1
ATOM 1735 O O . LEU A 1 216 ? -51.424 14.586 20.862 1.00 42.25 216 LEU A O 1
ATOM 1739 N N . THR A 1 217 ? -53.423 15.549 21.237 1.00 42.94 217 THR A N 1
ATOM 1740 C CA . THR A 1 217 ? -53.697 16.191 19.958 1.00 42.94 217 THR A CA 1
ATOM 1741 C C . THR A 1 217 ? -52.844 17.448 19.809 1.00 42.94 217 THR A C 1
ATOM 1743 O O . THR A 1 217 ? -52.956 18.344 20.643 1.00 42.94 217 THR A O 1
ATOM 1746 N N . THR A 1 218 ? -52.096 17.577 18.715 1.00 45.75 218 THR A N 1
ATOM 1747 C CA . THR A 1 218 ? -51.697 18.882 18.166 1.00 45.75 218 THR A CA 1
ATOM 1748 C C . THR A 1 218 ? -51.605 18.813 16.648 1.00 45.75 218 THR A C 1
ATOM 1750 O O . THR A 1 218 ? -50.626 18.394 16.039 1.00 45.75 218 THR A O 1
ATOM 1753 N N . ASP A 1 219 ? -52.716 19.241 16.071 1.00 39.69 219 ASP A N 1
ATOM 1754 C CA . ASP A 1 219 ? -52.845 20.038 14.864 1.00 39.69 219 ASP A CA 1
ATOM 1755 C C . ASP A 1 219 ? -51.661 21.005 14.624 1.00 39.69 219 ASP A C 1
ATOM 1757 O O . ASP A 1 219 ? -51.240 21.703 15.552 1.00 39.69 219 ASP A O 1
ATOM 1761 N N . ARG A 1 220 ? -51.142 21.043 13.385 1.00 41.78 220 ARG A N 1
ATOM 1762 C CA . ARG A 1 220 ? -50.647 22.247 12.682 1.00 41.78 220 ARG A CA 1
ATOM 1763 C C . ARG A 1 220 ? -50.061 21.893 11.316 1.00 41.78 220 ARG A C 1
ATOM 1765 O O . ARG A 1 220 ? -48.924 21.443 11.187 1.00 41.78 220 ARG A O 1
ATOM 1772 N N . GLY A 1 221 ? -50.850 22.188 10.286 1.00 45.00 221 GLY A N 1
ATOM 1773 C CA . GLY A 1 221 ? -50.353 22.440 8.941 1.00 45.00 221 GLY A CA 1
ATOM 1774 C C . GLY A 1 221 ? -49.456 23.681 8.896 1.00 45.00 221 GLY A C 1
ATOM 1775 O O . GLY A 1 221 ? -49.669 24.659 9.612 1.00 45.00 221 GLY A O 1
ATOM 1776 N N . GLY A 1 222 ? -48.449 23.633 8.027 1.00 40.94 222 GLY A N 1
ATOM 1777 C CA . GLY A 1 222 ? -47.531 24.734 7.764 1.00 40.94 222 GLY A CA 1
ATOM 1778 C C . GLY A 1 222 ? -46.966 24.621 6.355 1.00 40.94 222 GLY A C 1
ATOM 1779 O O . GLY A 1 222 ? -45.973 23.937 6.130 1.00 40.94 222 GLY A O 1
ATOM 1780 N N . ASN A 1 223 ? -47.644 25.280 5.415 1.00 42.12 223 ASN A N 1
ATOM 1781 C CA . ASN A 1 223 ? -47.200 25.539 4.048 1.00 42.12 223 ASN A CA 1
ATOM 1782 C C . ASN A 1 223 ? -45.818 26.213 4.047 1.00 42.12 223 ASN A C 1
ATOM 1784 O O . ASN A 1 223 ? -45.640 27.250 4.686 1.00 42.12 223 ASN A O 1
ATOM 1788 N N . ILE A 1 224 ? -44.869 25.673 3.281 1.00 44.38 224 ILE A N 1
ATOM 1789 C CA . ILE A 1 224 ? -43.577 26.317 3.014 1.00 44.38 224 ILE A CA 1
ATOM 1790 C C . ILE A 1 224 ? -43.667 27.020 1.649 1.00 44.38 224 ILE A C 1
ATOM 1792 O O . ILE A 1 224 ? -43.938 26.348 0.651 1.00 44.38 224 ILE A O 1
ATOM 1796 N N . PRO A 1 225 ? -43.437 28.342 1.562 1.00 55.88 225 PRO A N 1
ATOM 1797 C CA . PRO A 1 225 ? -43.391 29.047 0.288 1.00 55.88 225 PRO A CA 1
ATOM 1798 C C . PRO A 1 225 ? -42.088 28.752 -0.470 1.00 55.88 225 PRO A C 1
ATOM 1800 O O . PRO A 1 225 ? -40.983 28.881 0.059 1.00 55.88 225 PRO A O 1
ATOM 1803 N N . ILE A 1 226 ? -42.237 28.382 -1.742 1.00 49.78 226 ILE A N 1
ATOM 1804 C CA . ILE A 1 226 ? -41.158 28.245 -2.724 1.00 49.78 226 ILE A CA 1
ATOM 1805 C C . ILE A 1 226 ? -40.743 29.657 -3.162 1.00 49.78 226 ILE A C 1
ATOM 1807 O O . ILE A 1 226 ? -41.509 30.359 -3.821 1.00 49.78 226 ILE A O 1
ATOM 1811 N N . GLY A 1 227 ? -39.542 30.085 -2.769 1.00 45.44 227 GLY A N 1
ATOM 1812 C CA . GLY A 1 227 ? -38.921 31.332 -3.225 1.00 45.44 227 GLY A CA 1
ATOM 1813 C C . GLY A 1 227 ? -38.242 31.194 -4.601 1.00 45.44 227 GLY A C 1
ATOM 1814 O O . GLY A 1 227 ? -37.890 30.081 -5.001 1.00 45.44 227 GLY A O 1
ATOM 1815 N N . PRO A 1 228 ? -38.058 32.304 -5.342 1.00 51.56 228 PRO A N 1
ATOM 1816 C CA . PRO A 1 228 ? -37.703 32.283 -6.757 1.00 51.56 228 PRO A CA 1
ATOM 1817 C C . PRO A 1 228 ? -36.223 31.981 -7.036 1.00 51.56 228 PRO A C 1
ATOM 1819 O O . PRO A 1 228 ? -35.307 32.413 -6.336 1.00 51.56 228 PRO A O 1
ATOM 1822 N N . LEU A 1 229 ? -36.029 31.257 -8.138 1.00 42.84 229 LEU A N 1
ATOM 1823 C CA . LEU A 1 229 ? -34.770 30.827 -8.734 1.00 42.84 229 LEU A CA 1
ATOM 1824 C C . LEU A 1 229 ? -33.984 32.041 -9.276 1.00 42.84 229 LEU A C 1
ATOM 1826 O O . LEU A 1 229 ? -34.332 32.603 -10.313 1.00 42.84 229 LEU A O 1
ATOM 1830 N N . MET A 1 230 ? -32.916 32.448 -8.586 1.00 45.78 230 MET A N 1
ATOM 1831 C CA . MET A 1 230 ? -31.977 33.462 -9.080 1.00 45.78 230 MET A CA 1
ATOM 1832 C C . MET A 1 230 ? -31.101 32.876 -10.197 1.00 45.78 230 MET A C 1
ATOM 1834 O O . MET A 1 230 ? -30.323 31.944 -9.998 1.00 45.78 230 MET A O 1
ATOM 1838 N N . SER A 1 231 ? -31.249 33.446 -11.389 1.00 45.41 231 SER A N 1
ATOM 1839 C CA . SER A 1 231 ? -30.463 33.188 -12.593 1.00 45.41 231 SER A CA 1
ATOM 1840 C C . SER A 1 231 ? -29.020 33.685 -12.450 1.00 45.41 231 SER A C 1
ATOM 1842 O O . SER A 1 231 ? -28.795 34.872 -12.215 1.00 45.41 231 SER A O 1
ATOM 1844 N N . LEU A 1 232 ? -28.041 32.802 -12.663 1.00 46.91 232 LEU A N 1
ATOM 1845 C CA . LEU A 1 232 ? -26.625 33.167 -12.775 1.00 46.91 232 LEU A CA 1
ATOM 1846 C C . LEU A 1 232 ? -26.271 33.598 -14.216 1.00 46.91 232 LEU A C 1
ATOM 1848 O O . LEU A 1 232 ? -26.724 32.962 -15.174 1.00 46.91 232 LEU A O 1
ATOM 1852 N N . PRO A 1 233 ? -25.433 34.635 -14.401 1.00 48.03 233 PRO A N 1
ATOM 1853 C CA . PRO A 1 233 ? -25.027 35.116 -15.717 1.00 48.03 233 PRO A CA 1
ATOM 1854 C C . PRO A 1 233 ? -23.973 34.209 -16.371 1.00 48.03 233 PRO A C 1
ATOM 1856 O O . PRO A 1 233 ? -22.960 33.844 -15.774 1.00 48.03 233 PRO A O 1
ATOM 1859 N N . ARG A 1 234 ? -24.197 33.879 -17.649 1.00 42.00 234 ARG A N 1
ATOM 1860 C CA . ARG A 1 234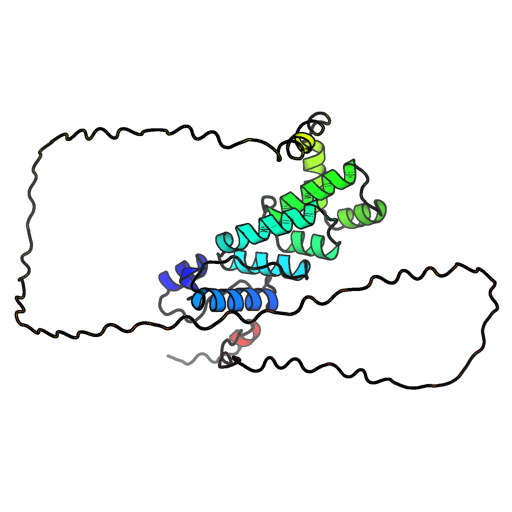 ? -23.242 33.178 -18.520 1.00 42.00 234 ARG A CA 1
ATOM 1861 C C . ARG A 1 234 ? -22.083 34.111 -18.889 1.00 42.00 234 ARG A C 1
ATOM 1863 O O . ARG A 1 234 ? -22.223 34.967 -19.759 1.00 42.00 234 ARG A O 1
ATOM 1870 N N . GLY A 1 235 ? -20.932 33.914 -18.248 1.00 41.66 235 GLY A N 1
ATOM 1871 C CA . GLY A 1 235 ? -19.662 34.531 -18.630 1.00 41.66 235 GLY A CA 1
ATOM 1872 C C . GLY A 1 235 ? -19.093 33.897 -19.903 1.00 41.66 235 GLY A C 1
ATOM 1873 O O . GLY A 1 235 ? -18.822 32.700 -19.954 1.00 41.66 235 GLY A O 1
ATOM 1874 N N . ARG A 1 236 ? -18.938 34.718 -20.942 1.00 42.44 236 ARG A N 1
ATOM 1875 C CA . ARG A 1 236 ? -18.438 34.387 -22.282 1.00 42.44 236 ARG A CA 1
ATOM 1876 C C . ARG A 1 236 ? -16.901 34.423 -22.272 1.00 42.44 236 ARG A C 1
ATOM 1878 O O . ARG A 1 236 ? -16.318 35.499 -22.175 1.00 42.44 236 ARG A O 1
ATOM 1885 N N . LEU A 1 237 ? -16.237 33.270 -22.362 1.00 44.34 237 LEU A N 1
ATOM 1886 C CA . LEU A 1 237 ? -14.776 33.187 -22.491 1.00 44.34 237 LEU A CA 1
ATOM 1887 C C . LEU A 1 237 ? -14.366 33.355 -23.961 1.00 44.34 237 LEU A C 1
ATOM 1889 O O . LEU A 1 237 ? -14.627 32.495 -24.799 1.00 44.34 237 LEU A O 1
ATOM 1893 N N . HIS A 1 238 ? -13.716 34.479 -24.268 1.00 43.22 238 HIS A N 1
ATOM 1894 C CA . HIS A 1 238 ? -13.022 34.705 -25.533 1.00 43.22 238 HIS A CA 1
ATOM 1895 C C . HIS A 1 238 ? -11.661 33.993 -25.515 1.00 43.22 238 HIS A C 1
ATOM 1897 O O . HIS A 1 238 ? -10.749 34.398 -24.796 1.00 43.22 238 HIS A O 1
ATOM 1903 N N . HIS A 1 239 ? -11.501 32.963 -26.349 1.00 37.62 239 HIS A N 1
ATOM 1904 C CA . HIS A 1 239 ? -10.193 32.414 -26.705 1.00 37.62 239 HIS A CA 1
ATOM 1905 C C . HIS A 1 239 ? -9.472 33.389 -27.645 1.00 37.62 239 HIS A C 1
ATOM 1907 O O . HIS A 1 239 ? -9.893 33.600 -28.781 1.00 37.62 239 HIS A O 1
ATOM 1913 N N . ARG A 1 240 ? -8.367 33.979 -27.177 1.00 38.59 240 ARG A N 1
ATOM 1914 C CA . ARG A 1 240 ? -7.431 34.742 -28.010 1.00 38.59 240 ARG A CA 1
ATOM 1915 C C . ARG A 1 240 ? -6.209 33.866 -28.279 1.00 38.59 240 ARG A C 1
ATOM 1917 O O . ARG A 1 240 ? -5.353 33.705 -27.417 1.00 38.59 240 ARG A O 1
ATOM 1924 N N . LEU A 1 241 ? -6.155 33.288 -29.476 1.00 42.69 241 LEU A N 1
ATOM 1925 C CA . LEU A 1 241 ? -4.958 32.657 -30.028 1.00 42.69 241 LEU A CA 1
ATOM 1926 C C . LEU A 1 241 ? -3.924 33.755 -30.303 1.00 42.69 241 LEU A C 1
ATOM 1928 O O . LEU A 1 241 ? -4.214 34.717 -31.018 1.00 42.69 241 LEU A O 1
ATOM 1932 N N . ARG A 1 242 ? -2.724 33.632 -29.732 1.00 40.03 242 ARG A N 1
ATOM 1933 C CA . ARG A 1 242 ? -1.578 34.462 -30.110 1.00 40.03 242 ARG A CA 1
ATOM 1934 C C . ARG A 1 242 ? -0.392 33.556 -30.408 1.00 40.03 242 ARG A C 1
ATOM 1936 O O . ARG A 1 242 ? 0.252 33.034 -29.507 1.00 40.03 242 ARG A O 1
ATOM 1943 N N . SER A 1 243 ? -0.152 33.374 -31.701 1.00 42.91 243 SER A N 1
ATOM 1944 C CA . SER A 1 243 ? 1.064 32.801 -32.263 1.00 42.91 243 SER A CA 1
ATOM 1945 C C . SER A 1 243 ? 2.214 33.807 -32.152 1.00 42.91 243 SER A C 1
ATOM 1947 O O . SER A 1 243 ? 2.080 34.959 -32.563 1.00 42.91 243 SER A O 1
ATOM 1949 N N . SER A 1 244 ? 3.359 33.358 -31.652 1.00 43.06 244 SER A N 1
ATOM 1950 C CA . SER A 1 244 ? 4.666 34.018 -31.781 1.00 43.06 244 SER A CA 1
ATOM 1951 C C . SER A 1 244 ? 5.681 32.900 -32.012 1.00 43.06 244 SER A C 1
ATOM 1953 O O . SER A 1 244 ? 5.920 32.095 -31.122 1.00 43.06 244 SER A O 1
ATOM 1955 N N . LYS A 1 245 ? 5.997 32.590 -33.271 1.00 46.94 245 LYS A N 1
ATOM 1956 C CA . LYS A 1 245 ? 7.115 33.136 -34.062 1.00 46.94 245 LYS A CA 1
ATOM 1957 C C . LYS A 1 245 ? 8.464 32.885 -33.382 1.00 46.94 245 LYS A C 1
ATOM 1959 O O . LYS A 1 245 ? 8.933 33.678 -32.575 1.00 46.94 245 LYS A O 1
ATOM 1964 N N . VAL A 1 246 ? 9.033 31.742 -33.758 1.00 42.75 246 VAL A N 1
ATOM 1965 C CA . VAL A 1 246 ? 10.414 31.318 -33.537 1.00 42.75 246 VAL A CA 1
ATOM 1966 C C . VAL A 1 246 ? 11.347 32.282 -34.271 1.00 42.75 246 VAL A C 1
ATOM 1968 O O . VAL A 1 246 ? 11.165 32.534 -35.463 1.00 42.75 246 VAL A O 1
ATOM 1971 N N . LYS A 1 247 ? 12.339 32.808 -33.556 1.00 48.56 247 LYS A N 1
ATOM 1972 C CA . LYS A 1 247 ? 13.588 33.317 -34.121 1.00 48.56 247 LYS A CA 1
ATOM 1973 C C . LYS A 1 247 ? 14.723 32.692 -33.317 1.00 48.56 247 LYS A C 1
ATOM 1975 O O . LYS A 1 247 ? 14.799 32.900 -32.109 1.00 48.56 247 LYS A O 1
ATOM 1980 N N . ASN A 1 248 ? 15.525 31.891 -34.008 1.00 45.28 248 ASN A N 1
ATOM 1981 C CA . ASN A 1 248 ? 16.909 31.630 -33.637 1.00 45.28 248 ASN A CA 1
ATOM 1982 C C . ASN A 1 248 ? 17.676 32.954 -33.713 1.00 45.28 248 ASN A C 1
ATOM 1984 O O . ASN A 1 248 ? 17.270 33.803 -34.502 1.00 45.28 248 ASN A O 1
ATOM 1988 N N . ASP A 1 249 ? 18.693 33.119 -32.866 1.00 46.31 249 ASP A N 1
ATOM 1989 C CA . ASP A 1 249 ? 20.019 33.654 -33.212 1.00 46.31 249 ASP A CA 1
ATOM 1990 C C . ASP A 1 249 ? 20.907 33.651 -31.946 1.00 46.31 249 ASP A C 1
ATOM 1992 O O . ASP A 1 249 ? 20.547 34.195 -30.903 1.00 46.31 249 ASP A O 1
ATOM 1996 N N . ASP A 1 250 ? 22.025 32.938 -32.075 1.00 44.59 250 ASP A N 1
ATOM 1997 C CA . ASP A 1 250 ? 23.385 33.162 -31.574 1.00 44.59 250 ASP A CA 1
ATOM 1998 C C . ASP A 1 250 ? 23.698 33.591 -30.125 1.00 44.59 250 ASP A C 1
ATOM 2000 O O . ASP A 1 250 ? 23.291 34.622 -29.590 1.00 44.59 250 ASP A O 1
ATOM 2004 N N . ALA A 1 251 ? 24.590 32.790 -29.532 1.00 47.50 251 ALA A N 1
ATOM 2005 C CA . ALA A 1 251 ? 25.317 33.056 -28.296 1.00 47.50 251 ALA A CA 1
ATOM 2006 C C . ALA A 1 251 ? 26.344 34.194 -28.451 1.00 47.50 251 ALA A C 1
ATOM 2008 O O . ALA A 1 251 ? 27.006 34.309 -29.483 1.00 47.50 251 ALA A O 1
ATOM 2009 N N . PRO A 1 252 ? 26.589 34.957 -27.370 1.00 52.12 252 PRO A N 1
ATOM 2010 C CA . PRO A 1 252 ? 27.966 35.035 -26.879 1.00 52.12 252 PRO A CA 1
ATOM 2011 C C . PRO A 1 252 ? 28.116 34.991 -25.343 1.00 52.12 252 PRO A C 1
ATOM 2013 O O . PRO A 1 252 ? 27.182 35.170 -24.566 1.00 52.12 252 PRO A O 1
ATOM 2016 N N . ALA A 1 253 ? 29.363 34.718 -24.957 1.00 47.91 253 ALA A N 1
ATOM 2017 C CA . ALA A 1 253 ? 29.917 34.346 -23.655 1.00 47.91 253 ALA A CA 1
ATOM 2018 C C . ALA A 1 253 ? 29.855 35.445 -22.541 1.00 47.91 253 ALA A C 1
ATOM 2020 O O . ALA A 1 253 ? 29.370 36.553 -22.774 1.00 47.91 253 ALA A O 1
ATOM 2021 N N . PRO A 1 254 ? 30.320 35.152 -21.301 1.00 60.81 254 PRO A N 1
ATOM 2022 C CA . PRO A 1 254 ? 29.728 35.644 -20.055 1.00 60.81 254 PRO A CA 1
ATOM 2023 C C . PRO A 1 254 ? 30.267 36.996 -19.573 1.00 60.81 254 PRO A C 1
ATOM 2025 O O . PRO A 1 254 ? 31.449 37.312 -19.717 1.00 60.81 254 PRO A O 1
ATOM 2028 N N . LYS A 1 255 ? 29.418 37.745 -18.857 1.00 54.09 255 LYS A N 1
ATOM 2029 C CA . LYS A 1 255 ? 29.840 38.861 -18.001 1.00 54.09 255 LYS A CA 1
ATOM 2030 C C . LYS A 1 255 ? 29.343 38.679 -16.571 1.00 54.09 255 LYS A C 1
ATOM 2032 O O . LYS A 1 255 ? 28.195 38.331 -16.318 1.00 54.09 255 LYS A O 1
ATOM 2037 N N . ARG A 1 256 ? 30.284 38.905 -15.655 1.00 43.84 256 ARG A N 1
ATOM 2038 C CA . ARG A 1 256 ? 30.147 38.908 -14.201 1.00 43.84 256 ARG A CA 1
ATOM 2039 C C . ARG A 1 256 ? 29.273 40.068 -13.700 1.00 43.84 256 ARG A C 1
ATOM 2041 O O . ARG A 1 256 ? 29.298 41.158 -14.262 1.00 43.84 256 ARG A O 1
ATOM 2048 N N . SER A 1 257 ? 28.739 39.832 -12.502 1.00 41.12 257 SER A N 1
ATOM 2049 C CA . SER A 1 257 ? 28.581 40.767 -11.374 1.00 41.12 257 SER A CA 1
ATOM 2050 C C . SER A 1 257 ? 27.197 41.363 -11.101 1.00 41.12 257 SER A C 1
ATOM 2052 O O . SER A 1 257 ? 26.433 41.666 -12.011 1.00 41.12 257 SER A O 1
ATOM 2054 N N . ALA A 1 258 ? 27.024 41.605 -9.798 1.00 40.97 258 ALA A N 1
ATOM 2055 C CA . ALA A 1 258 ? 26.063 42.455 -9.105 1.00 40.97 258 ALA A CA 1
ATOM 2056 C C . ALA A 1 258 ? 24.713 41.827 -8.721 1.00 40.97 258 ALA A C 1
ATOM 2058 O O . ALA A 1 258 ? 23.801 41.658 -9.523 1.00 40.97 258 ALA A O 1
ATOM 2059 N N . ASP A 1 259 ? 24.638 41.513 -7.424 1.00 43.00 259 ASP A N 1
ATOM 2060 C CA . ASP A 1 259 ? 23.680 42.092 -6.479 1.00 43.00 259 ASP A CA 1
ATOM 2061 C C . ASP A 1 259 ? 22.244 42.335 -6.948 1.00 43.00 259 ASP A C 1
ATOM 2063 O O . ASP A 1 259 ? 21.961 43.193 -7.783 1.00 43.00 259 ASP A O 1
ATOM 2067 N N . GLY A 1 260 ? 21.294 41.716 -6.241 1.00 38.97 260 GLY A N 1
ATOM 2068 C CA . GLY A 1 260 ? 19.949 42.269 -6.215 1.00 38.97 260 GLY A CA 1
ATOM 2069 C C . GLY A 1 260 ? 18.832 41.338 -5.775 1.00 38.97 260 GLY A C 1
ATOM 2070 O O . GLY A 1 260 ? 18.226 40.641 -6.577 1.00 38.97 260 GLY A O 1
ATOM 2071 N N . ARG A 1 261 ? 18.397 41.556 -4.531 1.00 45.72 261 ARG A N 1
ATOM 2072 C CA . ARG A 1 261 ? 16.970 41.681 -4.186 1.00 45.72 261 ARG A CA 1
ATOM 2073 C C . ARG A 1 261 ? 16.156 40.386 -4.046 1.00 45.72 261 ARG A C 1
ATOM 2075 O O . ARG A 1 261 ? 15.314 40.013 -4.858 1.00 45.72 261 ARG A O 1
ATOM 2082 N N . ARG A 1 262 ? 16.300 39.829 -2.845 1.00 46.66 262 ARG A N 1
ATOM 2083 C CA . ARG A 1 262 ? 15.344 38.998 -2.098 1.00 46.66 262 ARG A CA 1
ATOM 2084 C C . ARG A 1 262 ? 13.892 39.505 -2.268 1.00 46.66 262 ARG A C 1
ATOM 2086 O O . ARG A 1 262 ? 13.497 40.487 -1.641 1.00 46.66 262 ARG A O 1
ATOM 2093 N N . LYS A 1 263 ? 13.084 38.838 -3.102 1.00 46.34 263 LYS A N 1
ATOM 2094 C CA . LYS A 1 263 ? 11.619 39.004 -3.148 1.00 46.34 263 LYS A CA 1
ATOM 2095 C C . LYS A 1 263 ? 10.980 38.007 -2.183 1.00 46.34 263 LYS A C 1
ATOM 2097 O O . LYS A 1 263 ? 11.000 36.805 -2.407 1.00 46.34 263 LYS A O 1
ATOM 2102 N N . LYS A 1 264 ? 10.436 38.543 -1.092 1.00 44.00 264 LYS A N 1
ATOM 2103 C CA . LYS A 1 264 ? 9.622 37.845 -0.095 1.00 44.00 264 LYS A CA 1
ATOM 2104 C C . LYS A 1 264 ? 8.259 37.552 -0.737 1.00 44.00 264 LYS A C 1
ATOM 2106 O O . LYS A 1 264 ? 7.450 38.465 -0.890 1.00 44.00 264 LYS A O 1
ATOM 2111 N N . SER A 1 265 ? 8.040 36.320 -1.193 1.00 44.91 265 SER A N 1
ATOM 2112 C CA . SER A 1 265 ? 6.729 35.857 -1.651 1.00 44.91 265 SER A CA 1
ATOM 2113 C C . SER A 1 265 ? 5.777 35.816 -0.459 1.00 44.91 265 SER A C 1
ATOM 2115 O O . SER A 1 265 ? 6.054 35.215 0.575 1.00 44.91 265 SER A O 1
ATOM 2117 N N . ARG A 1 266 ? 4.675 36.547 -0.604 1.00 39.25 266 ARG A N 1
ATOM 2118 C CA . ARG A 1 266 ? 3.555 36.619 0.326 1.00 39.25 266 ARG A CA 1
ATOM 2119 C C . ARG A 1 266 ? 2.680 35.396 0.042 1.00 39.25 266 ARG A C 1
ATOM 2121 O O . ARG A 1 266 ? 2.039 35.346 -1.004 1.00 39.25 266 ARG A O 1
ATOM 2128 N N . GLU A 1 267 ? 2.717 34.400 0.920 1.00 38.44 267 GLU A N 1
ATOM 2129 C CA . GLU A 1 267 ? 1.749 33.300 0.908 1.00 38.44 267 GLU A CA 1
ATOM 2130 C C . GLU A 1 267 ? 0.350 33.840 1.258 1.00 38.44 267 GLU A C 1
ATOM 2132 O O . GLU A 1 267 ? 0.228 34.673 2.165 1.00 38.44 267 GLU A O 1
ATOM 2137 N N . PRO A 1 268 ? -0.713 33.412 0.558 1.00 44.16 268 PRO A N 1
ATOM 2138 C CA . PRO A 1 268 ? -2.077 33.678 0.983 1.00 44.16 268 PRO A CA 1
ATOM 2139 C C . PRO A 1 268 ? -2.426 32.787 2.181 1.00 44.16 268 PRO A C 1
ATOM 2141 O O . PRO A 1 268 ? -2.390 31.561 2.099 1.00 44.16 268 PRO A O 1
ATOM 2144 N N . ALA A 1 269 ? -2.780 33.431 3.292 1.00 39.75 269 ALA A N 1
ATOM 2145 C CA . ALA A 1 269 ? -3.346 32.795 4.470 1.00 39.75 269 ALA A CA 1
ATOM 2146 C C . ALA A 1 269 ? -4.654 32.081 4.095 1.00 39.75 269 ALA A C 1
ATOM 2148 O O . ALA A 1 269 ? -5.678 32.720 3.856 1.00 39.75 269 ALA A O 1
ATOM 2149 N N . SER A 1 270 ? -4.618 30.752 4.028 1.00 43.25 270 SER A N 1
ATOM 2150 C CA . SER A 1 270 ? -5.827 29.939 4.068 1.00 43.25 270 SER A CA 1
ATOM 2151 C C . SER A 1 270 ? -6.243 29.788 5.528 1.00 43.25 270 SER A C 1
ATOM 2153 O O . SER A 1 270 ? -5.667 28.989 6.273 1.00 43.25 270 SER A O 1
ATOM 2155 N N . ASP A 1 271 ? -7.233 30.579 5.931 1.00 38.94 271 ASP A N 1
ATOM 2156 C CA . ASP A 1 271 ? -7.979 30.392 7.168 1.00 38.94 271 ASP A CA 1
ATOM 2157 C C . ASP A 1 271 ? -8.666 29.025 7.146 1.00 38.94 271 ASP A C 1
ATOM 2159 O O . ASP A 1 271 ? -9.724 28.834 6.552 1.00 38.94 271 ASP A O 1
ATOM 2163 N N . ASN A 1 272 ? -8.043 28.060 7.816 1.00 43.09 272 ASN A N 1
ATOM 2164 C CA . ASN A 1 272 ? -8.672 26.807 8.215 1.00 43.09 272 ASN A CA 1
ATOM 2165 C C . ASN A 1 272 ? -8.584 26.693 9.743 1.00 43.09 272 ASN A C 1
ATOM 2167 O O . ASN A 1 272 ? -8.006 25.771 10.315 1.00 43.09 272 ASN A O 1
ATOM 2171 N N . ARG A 1 273 ? -9.118 27.715 10.420 1.00 42.72 273 ARG A N 1
ATOM 2172 C CA . ARG A 1 273 ? -9.393 27.707 11.857 1.00 42.72 273 ARG A CA 1
ATOM 2173 C C . ARG A 1 273 ? -10.873 27.431 12.053 1.00 42.72 273 ARG A C 1
ATOM 2175 O O . ARG A 1 273 ? -11.652 28.358 12.198 1.00 42.72 273 ARG A O 1
ATOM 2182 N N . MET A 1 274 ? -11.245 26.159 12.093 1.00 40.06 274 MET A N 1
ATOM 2183 C CA . MET A 1 274 ? -12.293 25.675 12.989 1.00 40.06 274 MET A CA 1
ATOM 2184 C C . MET A 1 274 ? -12.203 24.148 13.076 1.00 40.06 274 MET A C 1
ATOM 2186 O O . MET A 1 274 ? -12.117 23.474 12.057 1.00 40.06 274 MET A O 1
ATOM 2190 N N . LEU A 1 275 ? -12.245 23.638 14.314 1.00 42.47 275 LEU A N 1
ATOM 2191 C CA . LEU A 1 275 ? -12.183 22.226 14.732 1.00 42.47 275 LEU A CA 1
ATOM 2192 C C . LEU A 1 275 ? -10.786 21.618 14.981 1.00 42.47 275 LEU A C 1
ATOM 2194 O O . LEU A 1 275 ? -10.546 20.454 14.681 1.00 42.47 275 LEU A O 1
ATOM 2198 N N . SER A 1 276 ? -9.886 22.348 15.647 1.00 39.84 276 SER A N 1
ATOM 2199 C CA . SER A 1 276 ? -8.786 21.740 16.418 1.00 39.84 276 SER A CA 1
ATOM 2200 C C . SER A 1 276 ? -9.067 21.844 17.920 1.00 39.84 276 SER A C 1
ATOM 2202 O O . SER A 1 276 ? -8.427 22.597 18.651 1.00 39.84 276 SER A O 1
ATOM 2204 N N . ALA A 1 277 ? -10.055 21.083 18.390 1.00 38.62 277 ALA A N 1
ATOM 2205 C CA . ALA A 1 277 ? -10.295 20.893 19.815 1.00 38.62 277 ALA A CA 1
ATOM 2206 C C . ALA A 1 277 ? -9.984 19.441 20.214 1.00 38.62 277 ALA A C 1
ATOM 2208 O O . ALA A 1 277 ? -10.665 18.510 19.801 1.00 38.62 277 ALA A O 1
ATOM 2209 N N . ASN A 1 278 ? -8.962 19.322 21.065 1.00 40.59 278 ASN A N 1
ATOM 2210 C CA . ASN A 1 278 ? -8.712 18.266 22.049 1.00 40.59 278 ASN A CA 1
ATOM 2211 C C . ASN A 1 278 ? -8.256 16.862 21.587 1.00 40.59 278 ASN A C 1
ATOM 2213 O O . ASN A 1 278 ? -9.015 15.904 21.634 1.00 40.59 278 ASN A O 1
ATOM 2217 N N . TRP A 1 279 ? -6.953 16.724 21.294 1.00 38.00 279 TRP A N 1
ATOM 2218 C CA . TRP A 1 279 ? -6.220 15.439 21.336 1.00 38.00 279 TRP A CA 1
ATOM 2219 C C . TRP A 1 279 ? -4.798 15.571 21.920 1.00 38.00 279 TRP A C 1
ATOM 2221 O O . TRP A 1 279 ? -3.869 14.890 21.498 1.00 38.00 279 TRP A O 1
ATOM 2231 N N . ARG A 1 280 ? -4.596 16.425 22.934 1.00 35.97 280 ARG A N 1
ATOM 2232 C CA . ARG A 1 280 ? -3.301 16.545 23.643 1.00 35.97 280 ARG A CA 1
ATOM 2233 C C . ARG A 1 280 ? -2.964 15.358 24.574 1.00 35.97 280 ARG A C 1
ATOM 2235 O O . ARG A 1 280 ? -2.160 15.522 25.480 1.00 35.97 280 ARG A O 1
ATOM 2242 N N . SER A 1 281 ? -3.549 14.175 24.385 1.00 37.12 281 SER A N 1
ATOM 2243 C CA . SER A 1 281 ? -3.312 13.035 25.288 1.00 37.12 281 SER A CA 1
ATOM 2244 C C . SER A 1 281 ? -3.250 11.654 24.629 1.00 37.12 281 SER A C 1
ATOM 2246 O O . SER A 1 281 ? -3.246 10.649 25.335 1.00 37.12 281 SER A O 1
ATOM 2248 N N . LEU A 1 282 ? -3.106 11.567 23.302 1.00 39.75 282 LEU A N 1
ATOM 2249 C CA . LEU A 1 282 ? -2.504 10.371 22.700 1.00 39.75 282 LEU A CA 1
ATOM 2250 C C . LEU A 1 282 ? -0.984 10.513 22.820 1.00 39.75 282 LEU A C 1
ATOM 2252 O O . LEU A 1 282 ? -0.305 10.907 21.875 1.00 39.75 282 LEU A O 1
ATOM 2256 N N . ASN A 1 283 ? -0.464 10.241 24.017 1.00 39.03 283 ASN A N 1
ATOM 2257 C CA . ASN A 1 283 ? 0.961 10.009 24.192 1.00 39.03 283 ASN A CA 1
ATOM 2258 C C . ASN A 1 283 ? 1.276 8.688 23.488 1.00 39.03 283 ASN A C 1
ATOM 2260 O O . ASN A 1 283 ? 1.052 7.612 24.039 1.00 39.03 283 ASN A O 1
ATOM 2264 N N . ILE A 1 284 ? 1.745 8.775 22.244 1.00 46.09 284 ILE A N 1
ATOM 2265 C CA . ILE A 1 284 ? 2.516 7.698 21.631 1.00 46.09 284 ILE A CA 1
ATOM 2266 C C . ILE A 1 284 ? 3.842 7.718 22.388 1.00 46.09 284 ILE A C 1
ATOM 2268 O O . ILE A 1 284 ? 4.735 8.500 22.078 1.00 46.09 284 ILE A O 1
ATOM 2272 N N . VAL A 1 285 ? 3.891 6.967 23.485 1.00 42.66 285 VAL A N 1
ATOM 2273 C CA . VAL A 1 285 ? 5.110 6.766 24.262 1.00 42.66 285 VAL A CA 1
ATOM 2274 C C . VAL A 1 285 ? 5.975 5.837 23.418 1.00 42.66 285 VAL A C 1
ATOM 2276 O O . VAL A 1 285 ? 5.582 4.695 23.181 1.00 42.66 285 VAL A O 1
ATOM 2279 N N . SER A 1 286 ? 7.095 6.354 22.908 1.00 40.81 286 SER A N 1
ATOM 2280 C CA . SER A 1 286 ? 8.133 5.528 22.284 1.00 40.81 286 SER A CA 1
ATOM 2281 C C . SER A 1 286 ? 8.532 4.429 23.270 1.00 40.81 286 SER A C 1
ATOM 2283 O O . SER A 1 286 ? 8.588 4.683 24.476 1.00 40.81 286 SER A O 1
ATOM 2285 N N . ALA A 1 287 ? 8.798 3.209 22.797 1.00 43.38 287 ALA A N 1
ATOM 2286 C CA . ALA A 1 287 ? 9.128 2.080 23.672 1.00 43.38 287 ALA A CA 1
ATOM 2287 C C . ALA A 1 287 ? 10.324 2.361 24.611 1.00 43.38 287 ALA A C 1
ATOM 2289 O O . ALA A 1 287 ? 10.417 1.763 25.684 1.00 43.38 287 ALA A O 1
ATOM 2290 N N . GLU A 1 288 ? 11.193 3.313 24.258 1.00 47.81 288 GLU A N 1
ATOM 2291 C CA . GLU A 1 288 ? 12.320 3.757 25.087 1.00 47.81 288 GLU A CA 1
ATOM 2292 C C . GLU A 1 288 ? 11.883 4.472 26.382 1.00 47.81 288 GLU A C 1
ATOM 2294 O O . GLU A 1 288 ? 12.526 4.316 27.420 1.00 47.81 288 GLU A O 1
ATOM 2299 N N . ASP A 1 289 ? 10.739 5.160 26.383 1.00 49.00 289 ASP A N 1
ATOM 2300 C CA . ASP A 1 289 ? 10.231 5.889 27.554 1.00 49.00 289 ASP A CA 1
ATOM 2301 C C . ASP A 1 289 ? 9.490 4.978 28.555 1.00 49.00 289 ASP A C 1
ATOM 2303 O O . ASP A 1 289 ? 9.335 5.316 29.732 1.00 49.00 289 ASP A O 1
ATOM 2307 N N . ALA A 1 290 ? 9.057 3.784 28.129 1.00 50.69 290 ALA A N 1
ATOM 2308 C CA . ALA A 1 290 ? 8.374 2.822 29.000 1.00 50.69 290 ALA A CA 1
ATOM 2309 C C . ALA A 1 290 ? 9.328 2.121 29.990 1.00 50.69 290 ALA A C 1
ATOM 2311 O O . ALA A 1 290 ? 8.888 1.641 31.037 1.00 50.69 290 ALA A O 1
ATOM 2312 N N . ALA A 1 291 ? 10.634 2.092 29.697 1.0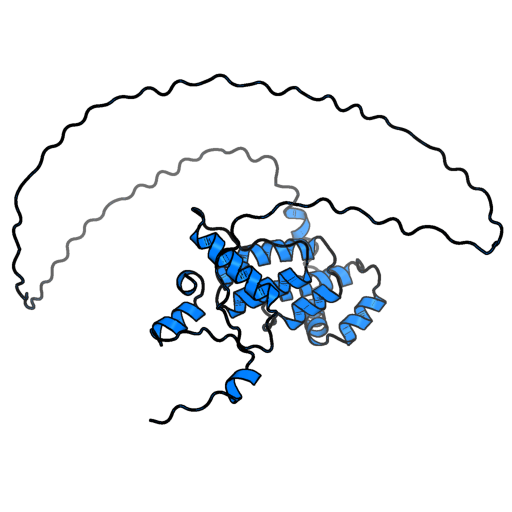0 56.16 291 ALA A N 1
ATOM 2313 C CA . ALA A 1 291 ? 11.641 1.450 30.542 1.00 56.16 291 ALA A CA 1
ATOM 2314 C C . ALA A 1 291 ? 11.978 2.244 31.820 1.00 56.16 291 ALA A C 1
ATOM 2316 O O . ALA A 1 291 ? 12.567 1.681 32.742 1.00 56.16 291 ALA A O 1
ATOM 2317 N N . ASN A 1 292 ? 11.583 3.520 31.906 1.00 59.25 292 ASN A N 1
ATOM 2318 C CA . ASN A 1 292 ? 11.961 4.413 33.007 1.00 59.25 292 ASN A CA 1
ATOM 2319 C C . ASN A 1 292 ? 10.800 4.773 33.956 1.00 59.25 292 ASN A C 1
ATOM 2321 O O . ASN A 1 292 ? 10.900 5.713 34.745 1.00 59.25 292 ASN A O 1
ATOM 2325 N N . MET A 1 293 ? 9.676 4.047 33.901 1.00 52.56 293 MET A N 1
ATOM 2326 C CA . MET A 1 293 ? 8.569 4.282 34.831 1.00 52.56 293 MET A CA 1
ATOM 2327 C C . MET A 1 293 ? 8.801 3.576 36.180 1.00 52.56 293 MET A C 1
ATOM 2329 O O . MET A 1 293 ? 9.006 2.359 36.213 1.00 52.56 293 MET A O 1
ATOM 2333 N N . PRO A 1 294 ? 8.727 4.302 37.315 1.00 55.91 294 PRO A N 1
ATOM 2334 C CA . PRO A 1 294 ? 8.906 3.714 38.633 1.00 55.91 294 PRO A CA 1
ATOM 2335 C C . PRO A 1 294 ? 7.776 2.722 38.917 1.00 55.91 294 PRO A C 1
ATOM 2337 O O . PRO A 1 294 ? 6.594 3.079 38.925 1.00 55.91 294 PRO A O 1
ATOM 2340 N N . ARG A 1 295 ? 8.145 1.464 39.179 1.00 56.44 295 ARG A N 1
ATOM 2341 C CA . ARG A 1 295 ? 7.225 0.448 39.696 1.00 56.44 295 ARG A CA 1
ATOM 2342 C C . ARG A 1 295 ? 6.709 0.931 41.050 1.00 56.44 295 ARG A C 1
ATOM 2344 O O . ARG A 1 295 ? 7.441 0.905 42.035 1.00 56.44 295 ARG A O 1
ATOM 2351 N N . ARG A 1 296 ? 5.461 1.402 41.102 1.00 56.00 296 ARG A N 1
ATOM 2352 C CA . ARG A 1 296 ? 4.781 1.634 42.380 1.00 56.00 296 ARG A CA 1
ATOM 2353 C C . ARG A 1 296 ? 4.622 0.277 43.063 1.00 56.00 296 ARG A C 1
ATOM 2355 O O . ARG A 1 296 ? 4.025 -0.627 42.484 1.00 56.00 296 ARG A O 1
ATOM 2362 N N . GLY A 1 297 ? 5.249 0.146 44.230 1.00 60.16 297 GLY A N 1
ATOM 2363 C CA . GLY A 1 297 ? 5.205 -1.048 45.066 1.00 60.16 297 GLY A CA 1
ATOM 2364 C C . GLY A 1 297 ? 3.778 -1.404 45.475 1.00 60.16 297 GLY A C 1
ATOM 2365 O O . GLY A 1 297 ? 2.928 -0.518 45.600 1.00 60.16 297 GLY A O 1
ATOM 2366 N N . ALA A 1 298 ? 3.557 -2.710 45.613 1.00 51.12 298 ALA A N 1
ATOM 2367 C CA . ALA A 1 298 ? 2.372 -3.312 46.212 1.00 51.12 298 ALA A CA 1
ATOM 2368 C C . ALA A 1 298 ? 2.364 -3.120 47.733 1.00 51.12 298 ALA A C 1
ATOM 2370 O O . ALA A 1 298 ? 3.474 -3.062 48.313 1.00 51.12 298 ALA A O 1
#